Protein AF-A0A1C5A1G8-F1 (afdb_monomer)

Mean predicted aligned error: 15.58 Å

Sequence (198 aa):
MPVTDPLAAEARRLRVDEQLSVAEIRARLGISRDRVYALLRGIPPPEWTRRPRARDDARAEALRLRAVGRSVDEIAVRLGVAKSTAYRWVGHIPLDASSDAAAQRRRAAGARRALVWAGKRTLREAAECEARRRAADWVGALASRELLLVGAVLYMCEGTKSRPANPRYDLTFTNSGIRLVELFVRFVETRPGEAAMS

Foldseek 3Di:
DPPPPVLLVVLVCCCPVVLDDLVVSCVVVVDDSVVSCVSCVPPDHRPVPDDDDPCPVLLVVLVVCVVVQDDLVRSCVVSVHDSVVSCVSCVVPDGPCPDPVVVVVVVVVVVVVVVVVVVVVVVVVVVVVVVVVVVCVVCDDDWLVRLLVVLVVQCVVFWDDDDPVDNDPDTDGDDPDPVSVVSNVQNVPGDPPDGRDD

Radius of gyration: 42.31 Å; Cα contacts (8 Å, |Δi|>4): 135; chains: 1; bounding box: 95×41×108 Å

Nearest PDB structures (foldseek):
  4ld5-assembly1_B  TM=4.239E-01  e=1.085E+00  Staphylococcus aureus
  5lj3-assembly1_O  TM=2.143E-01  e=2.895E-01  Saccharomyces cerevisiae
  7b9v-assembly1_O  TM=2.054E-01  e=6.854E-01  Saccharomyces cerevisiae
  5lj5-assembly1_O  TM=2.143E-01  e=1.085E+00  Saccharomyces cerevisiae
  5y88-assembly1_J  TM=1.966E-01  e=1.447E+00  Saccharomyces cerevisiae S288C

Secondary structure (DSSP, 8-state):
-----HHHHHHHHHHHTS---HHHHHHHHT--HHHHHHHTTTPPPPGGGSPPPTTHHHHHHHHHHHHTT--HHHHHHHHT--HHHHHHHHTTS---TTSHHHHHHHHHHHHHHHHHHHHH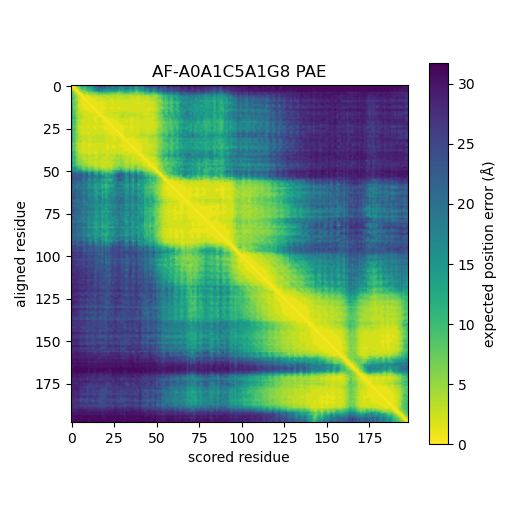HHHHHHHHHHHHHHHHHHH-SPPHHHHHHHHHHHHHHHBPPPBTTB------B--S-HHHHHHHHHHHHPPTTSPPP-

Structure (mmCIF, N/CA/C/O backbone):
data_AF-A0A1C5A1G8-F1
#
_entry.id   AF-A0A1C5A1G8-F1
#
loop_
_atom_site.group_PDB
_atom_site.id
_atom_site.type_symbol
_atom_site.label_atom_id
_atom_site.label_alt_id
_atom_site.label_comp_id
_atom_site.label_asym_id
_atom_site.label_entity_id
_atom_site.label_seq_id
_atom_site.pdbx_PDB_ins_code
_atom_site.Cartn_x
_atom_site.Cartn_y
_atom_site.Cartn_z
_atom_site.occupancy
_atom_site.B_iso_or_equiv
_atom_site.auth_seq_id
_atom_site.auth_comp_id
_atom_site.auth_asym_id
_atom_site.auth_atom_id
_atom_site.pdbx_PDB_model_num
ATOM 1 N N . MET A 1 1 ? 63.475 -10.547 -42.150 1.00 40.59 1 MET A N 1
ATOM 2 C CA . MET A 1 1 ? 62.395 -9.930 -42.950 1.00 40.59 1 MET A CA 1
ATOM 3 C C . MET A 1 1 ? 61.253 -10.933 -43.009 1.00 40.59 1 MET A C 1
ATOM 5 O O . MET A 1 1 ? 61.501 -12.018 -43.523 1.00 40.59 1 MET A O 1
ATOM 9 N N . PRO A 1 2 ? 60.079 -10.685 -42.403 1.00 47.94 2 PRO A N 1
ATOM 10 C CA . PRO A 1 2 ? 58.985 -11.646 -42.485 1.00 47.94 2 PRO A CA 1
ATOM 11 C C . PRO A 1 2 ? 58.538 -11.741 -43.946 1.00 47.94 2 PRO A C 1
ATOM 13 O O . PRO A 1 2 ? 58.221 -10.727 -44.562 1.00 47.94 2 PRO A O 1
ATOM 16 N N . VAL A 1 3 ? 58.568 -12.949 -44.507 1.00 48.19 3 VAL A N 1
ATOM 17 C CA . VAL A 1 3 ? 58.024 -13.235 -45.837 1.00 48.19 3 VAL A CA 1
ATOM 18 C C . VAL A 1 3 ? 56.516 -13.047 -45.733 1.00 48.19 3 VAL A C 1
ATOM 20 O O . VAL A 1 3 ? 55.811 -13.885 -45.173 1.00 48.19 3 VAL A O 1
ATOM 23 N N . THR A 1 4 ? 56.025 -11.895 -46.179 1.00 61.38 4 THR A N 1
ATOM 24 C CA . THR A 1 4 ? 54.593 -11.618 -46.241 1.00 61.38 4 THR A CA 1
ATOM 25 C C . THR A 1 4 ? 53.982 -12.602 -47.228 1.00 61.38 4 THR A C 1
ATOM 27 O O . THR A 1 4 ? 54.360 -12.608 -48.396 1.00 61.38 4 THR A O 1
ATOM 30 N N . ASP A 1 5 ? 53.067 -13.453 -46.762 1.00 78.00 5 ASP A N 1
ATOM 31 C CA . ASP A 1 5 ? 52.303 -14.346 -47.635 1.00 78.00 5 ASP A CA 1
ATOM 32 C C . ASP A 1 5 ? 51.592 -13.480 -48.699 1.00 78.00 5 ASP A C 1
ATOM 34 O O . ASP A 1 5 ? 50.738 -12.661 -48.332 1.00 78.00 5 ASP A O 1
ATOM 38 N N . PRO A 1 6 ? 51.936 -13.598 -49.996 1.00 79.88 6 PRO A N 1
ATOM 39 C CA . PRO A 1 6 ? 51.349 -12.764 -51.043 1.00 79.88 6 PRO A CA 1
ATOM 40 C C . PRO A 1 6 ? 49.829 -12.958 -51.138 1.00 79.88 6 PRO A C 1
ATOM 42 O O . PRO A 1 6 ? 49.107 -12.014 -51.458 1.00 79.88 6 PRO A O 1
ATOM 45 N N . LEU A 1 7 ? 49.314 -14.133 -50.751 1.00 84.00 7 LEU A N 1
ATOM 46 C CA . LEU A 1 7 ? 47.874 -14.387 -50.666 1.00 84.00 7 LEU A CA 1
ATOM 47 C C . LEU A 1 7 ? 47.228 -13.643 -49.495 1.00 84.00 7 LEU A C 1
ATOM 49 O O . LEU A 1 7 ? 46.060 -13.266 -49.580 1.00 84.00 7 LEU A O 1
ATOM 53 N N . ALA A 1 8 ? 47.967 -13.401 -48.407 1.00 84.62 8 ALA A N 1
ATOM 54 C CA . ALA A 1 8 ? 47.482 -12.579 -47.305 1.00 84.62 8 ALA A CA 1
ATOM 55 C C . ALA A 1 8 ? 47.331 -11.124 -47.744 1.00 84.62 8 ALA A C 1
ATOM 57 O O . ALA A 1 8 ? 46.289 -10.533 -47.488 1.00 84.62 8 ALA A O 1
ATOM 58 N N . ALA A 1 9 ? 48.330 -10.554 -48.422 1.00 87.75 9 ALA A N 1
ATOM 59 C CA . ALA A 1 9 ? 48.252 -9.180 -48.917 1.00 87.75 9 ALA A CA 1
ATOM 60 C C . ALA A 1 9 ? 47.077 -9.002 -49.895 1.00 87.75 9 ALA A C 1
ATOM 62 O O . ALA A 1 9 ? 46.266 -8.090 -49.727 1.00 87.75 9 ALA A O 1
ATOM 63 N N . GLU A 1 10 ? 46.920 -9.936 -50.836 1.00 89.81 10 GLU A N 1
ATOM 64 C CA . GLU A 1 10 ? 45.847 -9.892 -51.830 1.00 89.81 10 GLU A CA 1
ATOM 65 C C . GLU A 1 10 ? 44.457 -10.057 -51.199 1.00 89.81 10 GLU A C 1
ATOM 67 O O . GLU A 1 10 ? 43.556 -9.266 -51.470 1.00 89.81 10 GLU A O 1
ATOM 72 N N . ALA A 1 11 ? 44.272 -11.021 -50.287 1.00 90.00 11 ALA A N 1
ATOM 73 C CA . ALA A 1 11 ? 42.995 -11.200 -49.594 1.00 90.00 11 ALA A CA 1
ATOM 74 C C . ALA A 1 11 ? 42.585 -9.940 -48.815 1.00 90.00 11 ALA A C 1
ATOM 76 O O . ALA A 1 11 ? 41.405 -9.579 -48.791 1.00 90.00 11 ALA A O 1
ATOM 77 N N . ARG A 1 12 ? 43.553 -9.251 -48.196 1.00 90.38 12 ARG A N 1
ATOM 78 C CA . ARG A 1 12 ? 43.306 -7.997 -47.476 1.00 90.38 12 ARG A CA 1
ATOM 79 C C . ARG A 1 12 ? 42.926 -6.867 -48.430 1.00 90.38 12 ARG A C 1
ATOM 81 O O . ARG A 1 12 ? 41.953 -6.181 -48.135 1.00 90.38 12 ARG A O 1
ATOM 88 N N . ARG A 1 13 ? 43.601 -6.731 -49.578 1.00 93.00 13 ARG A N 1
ATOM 89 C CA . ARG A 1 13 ? 43.242 -5.761 -50.629 1.00 93.00 13 ARG A CA 1
ATOM 90 C C . ARG A 1 13 ? 41.811 -5.977 -51.124 1.00 93.00 13 ARG A C 1
ATOM 92 O O . ARG A 1 13 ? 41.002 -5.058 -51.090 1.00 93.00 13 ARG A O 1
ATOM 99 N N . LEU A 1 14 ? 41.458 -7.218 -51.474 1.00 91.69 14 LEU A N 1
ATOM 100 C CA . LEU A 1 14 ? 40.103 -7.578 -51.917 1.00 91.69 14 LEU A CA 1
ATOM 101 C C . LEU A 1 14 ? 39.030 -7.257 -50.860 1.00 91.69 14 LEU A C 1
ATOM 103 O O . LEU A 1 14 ? 37.894 -6.923 -51.195 1.00 91.69 14 LEU A O 1
ATOM 107 N N . ARG A 1 15 ? 39.371 -7.366 -49.571 1.00 91.38 15 ARG A N 1
ATOM 108 C CA . ARG A 1 15 ? 38.460 -7.040 -48.468 1.00 91.38 15 ARG A CA 1
ATOM 109 C C . ARG A 1 15 ? 38.339 -5.535 -48.220 1.00 91.38 15 ARG A C 1
ATOM 111 O O . ARG A 1 15 ? 37.235 -5.078 -47.941 1.00 91.38 15 ARG A O 1
ATOM 118 N N . VAL A 1 16 ? 39.442 -4.793 -48.243 1.00 89.50 16 VAL A N 1
ATOM 119 C CA . VAL A 1 16 ? 39.472 -3.369 -47.870 1.00 89.50 16 VAL A CA 1
ATOM 120 C C . VAL A 1 16 ? 39.077 -2.481 -49.046 1.00 89.50 16 VAL A C 1
ATOM 122 O O . VAL A 1 16 ? 38.210 -1.625 -48.884 1.00 89.50 16 VAL A O 1
ATOM 125 N N . ASP A 1 17 ? 39.633 -2.736 -50.225 1.00 90.06 17 ASP A N 1
ATOM 126 C CA . ASP A 1 17 ? 39.492 -1.847 -51.379 1.00 90.06 17 ASP A CA 1
ATOM 127 C C . ASP A 1 17 ? 38.275 -2.235 -52.223 1.00 90.06 17 ASP A C 1
ATOM 129 O O . ASP A 1 17 ? 37.463 -1.390 -52.586 1.00 90.06 17 A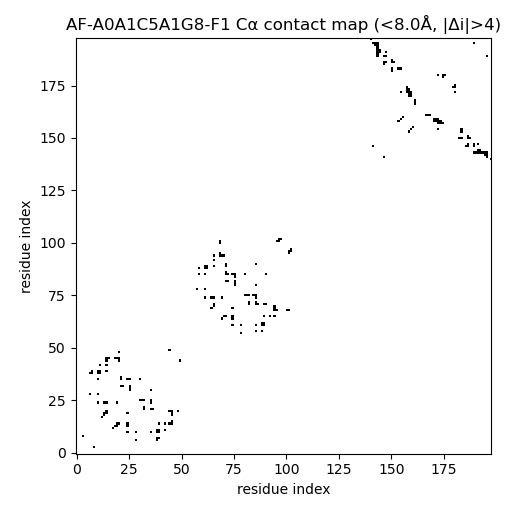SP A O 1
ATOM 133 N N . GLU A 1 18 ? 38.107 -3.535 -52.483 1.00 89.44 18 GLU A N 1
ATOM 134 C CA . GLU A 1 18 ? 37.014 -4.058 -53.319 1.00 89.44 18 GLU A CA 1
ATOM 135 C C . GLU A 1 18 ? 35.769 -4.454 -52.497 1.00 89.44 18 GLU A C 1
ATOM 137 O O . GLU A 1 18 ? 34.751 -4.844 -53.064 1.00 89.44 18 GLU A O 1
ATOM 142 N N . GLN A 1 19 ? 35.821 -4.351 -51.159 1.00 90.19 19 GLN A N 1
ATOM 143 C CA . GLN A 1 19 ? 34.704 -4.637 -50.240 1.00 90.19 19 GLN A CA 1
ATOM 144 C C . GLN A 1 19 ? 34.039 -6.014 -50.459 1.00 90.19 19 GLN A C 1
ATOM 146 O O . GLN A 1 19 ? 32.841 -6.185 -50.211 1.00 90.19 19 GLN A O 1
ATOM 151 N N . LEU A 1 20 ? 34.819 -7.016 -50.883 1.00 91.62 20 LEU A N 1
ATOM 152 C CA . LEU A 1 20 ? 34.311 -8.348 -51.208 1.00 91.62 20 LEU A CA 1
ATOM 153 C C . LEU A 1 20 ? 33.999 -9.193 -49.962 1.00 91.62 20 LEU A C 1
ATOM 155 O O . LEU A 1 20 ? 34.706 -9.191 -48.941 1.00 91.62 20 LEU A O 1
ATOM 159 N N . SER A 1 21 ? 32.944 -9.997 -50.071 1.00 89.88 21 SER A N 1
ATOM 160 C CA . SER A 1 21 ? 32.549 -10.989 -49.074 1.00 89.88 21 SER A CA 1
ATOM 161 C C . SER A 1 21 ? 33.530 -12.170 -49.013 1.00 89.88 21 SER A C 1
ATOM 163 O O . SER A 1 21 ? 34.349 -12.403 -49.899 1.00 89.88 21 SER A O 1
ATOM 165 N N . VAL A 1 22 ? 33.443 -12.981 -47.950 1.00 90.69 22 VAL A N 1
ATOM 166 C CA . VAL A 1 22 ? 34.252 -14.214 -47.824 1.00 90.69 22 VAL A CA 1
ATOM 167 C C . VAL A 1 22 ? 34.000 -15.174 -48.995 1.00 90.69 22 VAL A C 1
ATOM 169 O O . VAL A 1 22 ? 34.922 -15.863 -49.422 1.00 90.69 22 VAL A O 1
ATOM 172 N N . ALA A 1 23 ? 32.768 -15.226 -49.510 1.00 90.69 23 ALA A N 1
ATOM 173 C CA . ALA A 1 23 ? 32.404 -16.107 -50.616 1.00 90.69 23 ALA A CA 1
ATOM 174 C C . ALA A 1 23 ? 33.046 -15.661 -51.939 1.00 90.69 23 ALA A C 1
ATOM 176 O O . ALA A 1 23 ? 33.567 -16.499 -52.670 1.00 90.69 23 ALA A O 1
ATOM 177 N N . GLU A 1 24 ? 33.075 -14.355 -52.204 1.00 91.88 24 GLU A N 1
ATOM 178 C CA . GLU A 1 24 ? 33.696 -13.783 -53.405 1.00 91.88 24 GLU A CA 1
ATOM 179 C C . GLU A 1 24 ? 35.221 -13.886 -53.351 1.00 91.88 24 GLU A C 1
ATOM 181 O O . GLU A 1 24 ? 35.837 -14.319 -54.318 1.00 91.88 24 GLU A O 1
ATOM 186 N N . ILE A 1 25 ? 35.838 -13.599 -52.198 1.00 91.88 25 ILE A N 1
ATOM 187 C CA . ILE A 1 25 ? 37.292 -13.754 -52.007 1.00 91.88 25 ILE A CA 1
ATOM 188 C C . ILE A 1 25 ? 37.709 -15.220 -52.184 1.00 91.88 25 ILE A C 1
ATOM 190 O O . ILE A 1 25 ? 38.719 -15.509 -52.821 1.00 91.88 25 ILE A O 1
ATOM 194 N N . ARG A 1 26 ? 36.907 -16.160 -51.670 1.00 95.12 26 ARG A N 1
ATOM 195 C CA . ARG A 1 26 ? 37.103 -17.601 -51.882 1.00 95.12 26 ARG A CA 1
ATOM 196 C C . ARG A 1 26 ? 37.061 -17.958 -53.371 1.00 95.12 26 ARG A C 1
ATOM 198 O O . ARG A 1 26 ? 37.932 -18.686 -53.832 1.00 95.12 26 ARG A O 1
ATOM 205 N N . ALA A 1 27 ? 36.064 -17.462 -54.103 1.00 93.19 27 ALA A N 1
ATOM 206 C CA . ALA A 1 27 ? 35.918 -17.724 -55.534 1.00 93.19 27 ALA A CA 1
ATOM 207 C C . ALA A 1 27 ? 37.065 -17.109 -56.356 1.00 93.19 27 ALA A C 1
ATOM 209 O O . ALA A 1 27 ? 37.573 -17.752 -57.267 1.00 93.19 27 ALA A O 1
ATOM 210 N N . ARG A 1 28 ? 37.509 -15.899 -55.991 1.00 92.88 28 ARG A N 1
ATOM 211 C CA . ARG A 1 28 ? 38.585 -15.152 -56.661 1.00 92.88 28 ARG A CA 1
ATOM 212 C C . ARG A 1 28 ? 39.963 -15.784 -56.456 1.00 92.88 28 ARG A C 1
ATOM 214 O O . ARG A 1 28 ? 40.752 -15.833 -57.388 1.00 92.88 28 ARG A O 1
ATOM 221 N N . LEU A 1 29 ? 40.256 -16.235 -55.235 1.00 90.75 29 LEU A N 1
ATOM 222 C CA . LEU A 1 29 ? 41.576 -16.749 -54.852 1.00 90.75 29 LEU A CA 1
ATOM 223 C C . LEU A 1 29 ? 41.691 -18.278 -54.939 1.00 90.75 29 LEU A C 1
ATOM 225 O O . LEU A 1 29 ? 42.779 -18.810 -54.752 1.00 90.75 29 LEU A O 1
ATOM 229 N N . GLY A 1 30 ? 40.589 -18.998 -55.172 1.00 91.56 30 GLY A N 1
ATOM 230 C CA . GLY A 1 30 ? 40.594 -20.460 -55.310 1.00 91.56 30 GLY A CA 1
ATOM 231 C C . GLY A 1 30 ? 40.989 -21.227 -54.039 1.00 91.56 30 GLY A C 1
ATOM 232 O O . GLY A 1 30 ? 41.349 -22.398 -54.112 1.00 91.56 30 GLY A O 1
ATOM 233 N N . ILE A 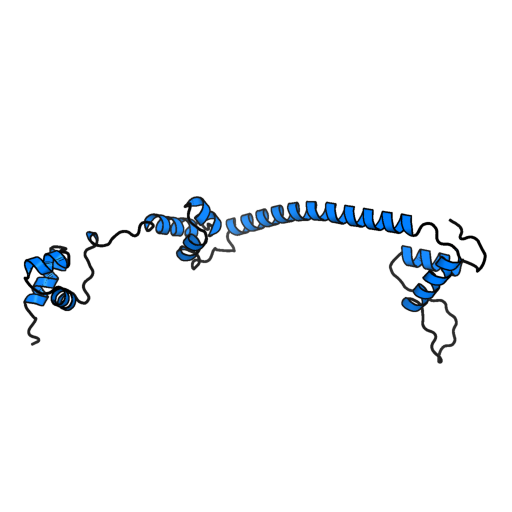1 31 ? 40.936 -20.589 -52.867 1.00 92.00 31 ILE A N 1
ATOM 234 C CA . ILE A 1 31 ? 41.360 -21.167 -51.580 1.00 92.00 31 ILE A CA 1
ATOM 235 C C . ILE A 1 31 ? 40.172 -21.627 -50.729 1.00 92.00 31 ILE A C 1
ATOM 237 O O . ILE A 1 31 ? 39.026 -21.241 -50.958 1.00 92.00 31 ILE A O 1
ATOM 241 N N . SER A 1 32 ? 40.430 -22.446 -49.706 1.00 92.56 32 SER A N 1
ATOM 242 C CA . SER A 1 32 ? 39.386 -22.889 -48.776 1.00 92.56 32 SER A CA 1
ATOM 243 C C . SER A 1 32 ? 38.829 -21.729 -47.941 1.00 92.56 32 SER A C 1
ATOM 245 O O . SER A 1 32 ? 39.511 -20.742 -47.655 1.00 92.56 32 SER A O 1
ATOM 247 N N . ARG A 1 33 ? 37.574 -21.863 -47.497 1.00 91.31 33 ARG A N 1
ATOM 248 C CA . ARG A 1 33 ? 36.908 -20.866 -46.645 1.00 91.31 33 ARG A CA 1
ATOM 249 C C . ARG A 1 33 ? 37.684 -20.602 -45.349 1.00 91.31 33 ARG A C 1
ATOM 251 O O . ARG A 1 33 ? 37.813 -19.450 -44.942 1.00 91.31 33 ARG A O 1
ATOM 258 N N . ASP A 1 34 ? 38.236 -21.648 -44.744 1.00 93.19 34 ASP A N 1
ATOM 259 C CA . ASP A 1 34 ? 39.019 -21.537 -43.511 1.00 93.19 34 ASP A CA 1
ATOM 260 C C . ASP A 1 34 ? 40.332 -20.790 -43.743 1.00 93.19 34 ASP A C 1
ATOM 262 O O . ASP A 1 34 ? 40.735 -19.971 -42.913 1.00 93.19 34 ASP A O 1
ATOM 266 N N . ARG A 1 35 ? 40.958 -20.982 -44.914 1.00 91.50 35 ARG A N 1
ATOM 267 C CA . ARG A 1 35 ? 42.136 -20.206 -45.303 1.00 91.50 35 ARG A CA 1
ATOM 268 C C . ARG A 1 35 ? 41.789 -18.728 -45.462 1.00 91.50 35 ARG A C 1
ATOM 270 O O . ARG A 1 35 ? 42.517 -17.897 -44.931 1.00 91.50 35 ARG A O 1
ATOM 277 N N . VAL A 1 36 ? 40.662 -18.386 -46.091 1.00 90.81 36 VAL A N 1
ATOM 278 C CA . VAL A 1 36 ? 40.201 -16.986 -46.189 1.00 90.81 36 VAL A CA 1
ATOM 279 C C . VAL A 1 36 ? 40.005 -16.369 -44.799 1.00 90.81 36 VAL A C 1
ATOM 281 O O . VAL A 1 36 ? 40.481 -15.263 -44.552 1.00 90.81 36 VAL A O 1
ATOM 284 N N . TYR A 1 37 ? 39.364 -17.076 -43.860 1.00 91.56 37 TYR A N 1
ATOM 285 C CA . TYR A 1 37 ? 39.207 -16.580 -42.485 1.00 91.56 37 TYR A CA 1
ATOM 286 C C . TYR A 1 37 ? 40.544 -16.399 -41.758 1.00 91.56 37 TYR A C 1
ATOM 288 O O . TYR A 1 37 ? 40.707 -15.427 -41.020 1.00 91.56 37 TYR A O 1
ATOM 296 N N . ALA A 1 38 ? 41.507 -17.299 -41.972 1.00 92.25 38 ALA A N 1
ATOM 297 C CA . ALA A 1 38 ? 42.844 -17.164 -41.405 1.00 92.25 38 ALA A CA 1
ATOM 298 C C . ALA A 1 38 ? 43.572 -15.922 -41.948 1.00 92.25 38 ALA A C 1
ATOM 300 O O . ALA A 1 38 ? 44.135 -15.158 -41.164 1.00 92.25 38 ALA A O 1
ATOM 301 N N . LEU A 1 39 ? 43.508 -15.683 -43.264 1.00 91.50 39 LEU A N 1
ATOM 302 C CA . LEU A 1 39 ? 44.151 -14.539 -43.925 1.00 91.50 39 LEU A CA 1
ATOM 303 C C . LEU A 1 39 ? 43.503 -13.197 -43.548 1.00 91.50 39 LEU A C 1
ATOM 305 O O . LEU A 1 39 ? 44.206 -12.197 -43.390 1.00 91.50 39 LEU A O 1
ATOM 309 N N . LEU A 1 40 ? 42.182 -13.186 -43.342 1.00 91.81 40 LEU A N 1
ATOM 310 C CA . LEU A 1 40 ? 41.395 -12.004 -42.970 1.00 91.81 40 LEU A CA 1
ATOM 311 C C . LEU A 1 40 ? 41.255 -11.797 -41.457 1.00 91.81 40 LEU A C 1
ATOM 313 O O . LEU A 1 40 ? 40.471 -10.951 -41.020 1.00 91.81 40 LEU A O 1
ATOM 317 N N . ARG A 1 41 ? 41.998 -12.543 -40.631 1.00 89.69 41 ARG A N 1
ATOM 318 C CA . ARG A 1 41 ? 41.954 -12.375 -39.176 1.00 89.69 41 ARG A CA 1
ATOM 319 C C . ARG A 1 41 ? 42.272 -10.919 -38.806 1.00 89.69 41 ARG A C 1
ATOM 321 O O . ARG A 1 41 ? 43.309 -10.380 -39.198 1.00 89.69 41 ARG A O 1
ATOM 328 N N . GLY A 1 42 ? 41.357 -10.304 -38.056 1.00 85.75 42 GLY A N 1
ATOM 329 C CA . GLY A 1 42 ? 41.444 -8.910 -37.614 1.00 85.75 42 GLY A CA 1
ATOM 330 C C . GLY A 1 42 ? 40.873 -7.874 -38.588 1.00 85.75 42 GLY A C 1
ATOM 331 O O . GLY A 1 42 ? 40.828 -6.705 -38.226 1.00 85.75 42 GLY A O 1
ATOM 332 N N . ILE A 1 43 ? 40.408 -8.265 -39.783 1.00 87.25 43 ILE A N 1
ATOM 333 C CA . ILE A 1 43 ? 39.769 -7.336 -40.728 1.00 87.25 43 ILE A CA 1
ATOM 334 C C . ILE A 1 43 ? 38.243 -7.457 -40.645 1.00 87.25 43 ILE A C 1
ATOM 336 O O . ILE A 1 43 ? 37.710 -8.564 -40.787 1.00 87.25 43 ILE A O 1
ATOM 340 N N . PRO A 1 44 ? 37.516 -6.346 -40.431 1.00 84.38 44 PRO A N 1
ATOM 341 C CA . PRO A 1 44 ? 36.064 -6.379 -40.329 1.00 84.38 44 PRO A CA 1
ATOM 342 C C . PRO A 1 44 ? 35.385 -6.797 -41.651 1.00 84.38 44 PRO A C 1
ATOM 344 O O . PRO A 1 44 ? 35.953 -6.659 -42.739 1.00 84.38 44 PRO A O 1
ATOM 347 N N . PRO A 1 45 ? 34.159 -7.347 -41.588 1.00 85.44 45 PRO A N 1
ATOM 348 C CA . PRO A 1 45 ? 33.331 -7.547 -42.771 1.00 85.44 45 PRO A CA 1
ATOM 349 C C . PRO A 1 45 ? 32.862 -6.212 -43.370 1.00 85.44 45 PRO A C 1
ATOM 351 O O . PRO A 1 45 ? 32.627 -5.277 -42.597 1.00 85.44 45 PRO A O 1
ATOM 354 N N . PRO A 1 46 ? 32.683 -6.139 -44.705 1.00 85.31 46 PRO A N 1
ATOM 355 C CA . PRO A 1 46 ? 32.096 -4.983 -45.379 1.00 85.31 46 PRO A CA 1
ATOM 356 C C . PRO A 1 46 ? 30.740 -4.612 -44.776 1.00 85.31 46 PRO A C 1
ATOM 358 O O . PRO A 1 46 ? 29.950 -5.504 -44.449 1.00 85.31 46 PRO A O 1
ATOM 361 N N . GLU A 1 47 ? 30.444 -3.316 -44.664 1.00 79.88 47 GLU A N 1
ATOM 362 C CA . GLU A 1 47 ? 29.211 -2.827 -44.024 1.00 79.88 47 GLU A CA 1
ATOM 363 C C . GLU A 1 47 ? 27.945 -3.387 -44.691 1.00 79.88 47 GLU A C 1
ATOM 365 O O . GLU A 1 47 ? 27.033 -3.824 -43.996 1.00 79.88 47 GLU A O 1
ATOM 370 N N . TRP A 1 48 ? 27.922 -3.509 -46.023 1.00 79.38 48 TRP A N 1
ATOM 371 C CA . TRP A 1 48 ? 26.777 -4.052 -46.768 1.00 79.38 48 TRP A CA 1
ATOM 372 C C . TRP A 1 48 ? 26.493 -5.539 -46.478 1.00 79.38 48 TRP A C 1
ATOM 374 O O . TRP A 1 48 ? 25.363 -5.999 -46.626 1.00 79.38 48 TRP A O 1
ATOM 384 N N . THR A 1 49 ? 27.503 -6.301 -46.032 1.00 78.94 49 THR A N 1
ATOM 385 C CA . THR A 1 49 ? 27.336 -7.716 -45.645 1.00 78.94 49 THR A CA 1
ATOM 386 C C . THR A 1 49 ? 26.803 -7.883 -44.225 1.00 78.94 49 THR A C 1
ATOM 388 O O . THR A 1 49 ? 26.411 -8.989 -43.832 1.00 78.94 49 THR A O 1
ATOM 391 N N . ARG A 1 50 ? 26.774 -6.807 -43.428 1.00 74.00 50 ARG A N 1
ATOM 392 C CA . ARG A 1 50 ? 26.148 -6.841 -42.110 1.00 74.00 50 ARG A CA 1
ATOM 393 C C . ARG A 1 50 ? 24.643 -6.886 -42.308 1.00 74.00 50 ARG A C 1
ATOM 395 O O . ARG A 1 50 ? 24.046 -5.965 -42.847 1.00 74.00 50 ARG A O 1
ATOM 402 N N . ARG A 1 51 ? 24.008 -7.962 -41.843 1.00 62.94 51 ARG A N 1
ATOM 403 C CA . ARG A 1 51 ? 22.546 -8.006 -41.767 1.00 62.94 51 ARG A CA 1
ATOM 404 C C . ARG A 1 51 ? 22.084 -6.984 -40.722 1.00 62.94 51 ARG A C 1
ATOM 406 O O . ARG A 1 51 ? 22.462 -7.159 -39.558 1.00 62.94 51 ARG A O 1
ATOM 413 N N . PRO A 1 52 ? 21.253 -5.988 -41.082 1.00 60.25 52 PRO A N 1
ATOM 414 C CA . PRO A 1 52 ? 20.562 -5.179 -40.089 1.00 60.25 52 PRO A CA 1
ATOM 415 C C . PRO A 1 52 ? 19.771 -6.127 -39.193 1.00 60.25 52 PRO A C 1
ATOM 417 O O . PRO A 1 52 ? 19.062 -7.013 -39.689 1.00 60.25 52 PRO A O 1
ATOM 420 N N . ARG A 1 53 ? 19.890 -6.006 -37.870 1.00 64.62 53 ARG A N 1
ATOM 421 C CA . ARG A 1 53 ? 18.929 -6.704 -37.016 1.00 64.62 53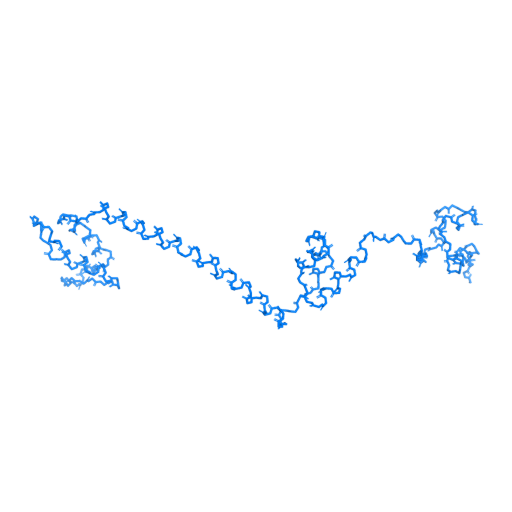 ARG A CA 1
ATOM 422 C C . ARG A 1 53 ? 17.610 -5.974 -37.215 1.00 64.62 53 ARG A C 1
ATOM 424 O O . ARG A 1 53 ? 17.577 -4.750 -37.189 1.00 64.62 53 ARG A O 1
ATOM 431 N N . ALA A 1 54 ? 16.513 -6.715 -37.350 1.00 64.56 54 ALA A N 1
ATOM 432 C CA . ALA A 1 54 ? 15.166 -6.192 -37.621 1.00 64.56 54 ALA A CA 1
ATOM 433 C C . ALA A 1 54 ? 14.629 -5.144 -36.609 1.00 64.56 54 ALA A C 1
ATOM 435 O O . ALA A 1 54 ? 13.462 -4.776 -36.666 1.00 64.56 54 ALA A O 1
ATOM 436 N N . ARG A 1 55 ? 15.432 -4.710 -35.627 1.00 73.25 55 ARG A N 1
ATOM 437 C CA . ARG A 1 55 ? 15.073 -3.762 -34.568 1.00 73.25 55 ARG A CA 1
ATOM 438 C C . ARG A 1 55 ? 16.166 -2.727 -34.268 1.00 73.25 55 ARG A C 1
ATOM 440 O O . ARG A 1 55 ? 16.112 -2.120 -33.201 1.00 73.25 55 ARG A O 1
ATOM 447 N N . ASP A 1 56 ? 17.159 -2.545 -35.138 1.00 79.88 56 ASP A N 1
ATOM 448 C CA . ASP A 1 56 ? 18.234 -1.574 -34.883 1.00 79.88 56 ASP A CA 1
ATOM 449 C C . ASP A 1 56 ? 17.696 -0.130 -34.852 1.00 79.88 56 ASP A C 1
ATOM 451 O O . ASP A 1 56 ? 18.002 0.608 -33.914 1.00 79.88 56 ASP A O 1
ATOM 455 N N . ASP A 1 57 ? 16.767 0.216 -35.746 1.00 84.62 57 ASP A N 1
ATOM 456 C CA . ASP A 1 57 ? 16.096 1.526 -35.750 1.00 84.62 57 ASP A CA 1
ATOM 457 C C . ASP A 1 57 ? 15.240 1.742 -34.493 1.00 84.62 57 ASP A C 1
ATOM 459 O O . ASP A 1 57 ? 15.310 2.782 -33.836 1.00 84.62 57 ASP A O 1
ATOM 463 N N . ALA A 1 58 ? 14.483 0.717 -34.086 1.00 89.38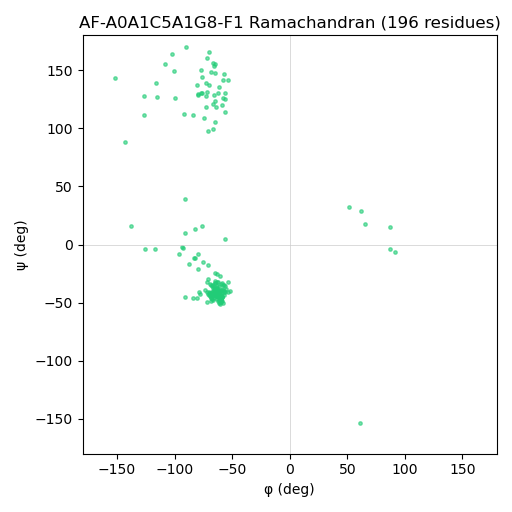 58 ALA A N 1
ATOM 464 C CA . ALA A 1 58 ? 13.680 0.759 -32.864 1.00 89.38 58 ALA A CA 1
ATOM 465 C C . ALA A 1 58 ? 14.555 0.916 -31.609 1.00 89.38 58 ALA A C 1
ATOM 467 O O . ALA A 1 58 ? 14.177 1.602 -30.658 1.00 89.38 58 ALA A O 1
ATOM 468 N N . ARG A 1 59 ? 15.748 0.309 -31.600 1.00 92.12 59 ARG A N 1
ATOM 469 C CA . ARG A 1 59 ? 16.717 0.477 -30.515 1.00 92.12 59 ARG A CA 1
ATOM 470 C C . ARG A 1 59 ? 17.295 1.891 -30.497 1.00 92.12 59 ARG A C 1
ATOM 472 O O . ARG A 1 59 ? 17.436 2.455 -29.412 1.00 92.12 59 ARG A O 1
ATOM 479 N N . ALA A 1 60 ? 17.620 2.460 -31.657 1.00 92.00 60 ALA A N 1
ATOM 480 C CA . ALA A 1 60 ? 18.112 3.831 -31.758 1.00 92.00 60 ALA A CA 1
ATOM 481 C C . ALA A 1 60 ? 17.070 4.841 -31.247 1.00 92.00 60 ALA A C 1
ATOM 483 O O . ALA A 1 60 ? 17.394 5.708 -30.431 1.00 92.00 60 ALA A O 1
ATOM 484 N N . GLU A 1 61 ? 15.802 4.672 -31.626 1.00 93.12 61 GLU A N 1
ATOM 485 C CA . GLU A 1 61 ? 14.721 5.528 -31.130 1.00 93.12 61 GLU A CA 1
ATOM 486 C C . GLU A 1 61 ? 14.471 5.334 -29.626 1.00 93.12 61 GLU A C 1
ATOM 488 O O . GLU A 1 61 ? 14.271 6.306 -28.896 1.00 93.12 61 GLU A O 1
ATOM 493 N N . ALA A 1 62 ? 14.570 4.103 -29.107 1.00 94.50 62 ALA A N 1
ATOM 494 C CA . ALA A 1 62 ? 14.479 3.854 -27.667 1.00 94.50 62 ALA A CA 1
ATOM 495 C C . ALA A 1 62 ? 15.533 4.648 -26.874 1.00 94.50 62 ALA A C 1
ATOM 497 O O . ALA A 1 62 ? 15.219 5.204 -25.818 1.00 94.50 62 ALA A O 1
ATOM 498 N N . LEU A 1 63 ? 16.765 4.734 -27.387 1.00 93.25 63 LEU A N 1
ATOM 499 C CA . LEU A 1 63 ? 17.843 5.515 -26.777 1.00 93.25 63 LEU A CA 1
ATOM 500 C C . LEU A 1 63 ? 17.541 7.020 -26.807 1.00 93.25 63 LEU A C 1
ATOM 502 O O . LEU A 1 63 ? 17.710 7.682 -25.781 1.00 93.25 63 LEU A O 1
ATOM 506 N N . ARG A 1 64 ? 17.023 7.554 -27.924 1.00 91.94 64 ARG A N 1
ATOM 507 C CA . ARG A 1 64 ? 16.587 8.962 -28.004 1.00 91.94 64 ARG A CA 1
ATOM 508 C C . ARG A 1 64 ? 15.484 9.274 -26.998 1.00 91.94 64 ARG A C 1
ATOM 510 O O . ARG A 1 64 ? 15.578 10.255 -26.263 1.00 91.94 64 ARG A O 1
ATOM 517 N N . LEU A 1 65 ? 14.464 8.419 -26.920 1.00 91.12 65 LEU A N 1
ATOM 518 C CA . LEU A 1 65 ? 13.365 8.570 -25.965 1.00 91.12 65 LEU A CA 1
ATOM 519 C C . LEU A 1 65 ? 13.865 8.520 -24.517 1.00 91.12 65 LEU A C 1
ATOM 521 O O . LEU A 1 65 ? 13.396 9.282 -23.668 1.00 91.12 65 LEU A O 1
ATOM 525 N N . ARG A 1 66 ? 14.838 7.651 -24.227 1.00 91.38 66 ARG A N 1
ATOM 526 C CA . ARG A 1 66 ? 15.451 7.575 -22.902 1.00 91.38 66 ARG A CA 1
ATOM 527 C C . ARG A 1 66 ? 16.229 8.840 -22.552 1.00 91.38 66 ARG A C 1
ATOM 529 O O . ARG A 1 66 ? 16.098 9.308 -21.425 1.00 91.38 66 ARG A O 1
ATOM 536 N N . ALA A 1 67 ? 16.978 9.397 -23.503 1.00 86.94 67 ALA A N 1
ATOM 537 C CA . ALA A 1 67 ? 17.752 10.623 -23.316 1.00 86.94 67 ALA A CA 1
ATOM 538 C C . ALA A 1 67 ? 16.864 11.830 -22.975 1.00 86.94 67 ALA A C 1
ATOM 540 O O . ALA A 1 67 ? 17.225 12.635 -22.125 1.00 86.94 67 ALA A O 1
ATOM 541 N N . VAL A 1 68 ? 15.655 11.909 -23.545 1.00 86.38 68 VAL A N 1
ATOM 542 C CA . VAL A 1 68 ? 14.651 12.932 -23.177 1.00 86.38 68 VAL A CA 1
ATOM 543 C C . VAL A 1 68 ? 13.839 12.568 -21.920 1.00 86.38 68 VAL A C 1
ATOM 545 O O . VAL A 1 68 ? 12.797 13.160 -21.642 1.00 86.38 68 VAL A O 1
ATOM 548 N N . GLY A 1 69 ? 14.282 11.567 -21.155 1.00 85.94 69 GLY A N 1
ATOM 549 C CA . GLY A 1 69 ? 13.740 11.230 -19.841 1.00 85.94 69 GLY A CA 1
ATOM 550 C C . GLY A 1 69 ? 12.538 10.280 -19.833 1.00 85.94 69 GLY A C 1
ATOM 551 O O . GLY A 1 69 ? 11.876 10.159 -18.793 1.00 85.94 69 GLY A O 1
ATOM 552 N N . ARG A 1 70 ? 12.224 9.578 -20.933 1.00 88.00 70 ARG A N 1
ATOM 553 C CA . ARG A 1 70 ? 11.114 8.602 -20.964 1.00 88.00 70 ARG A CA 1
ATOM 554 C C . ARG A 1 70 ? 11.443 7.321 -20.195 1.00 88.00 70 ARG A C 1
ATOM 556 O O . ARG A 1 70 ? 12.553 6.782 -20.234 1.00 88.00 70 ARG A O 1
ATOM 563 N N . SER A 1 71 ? 10.455 6.825 -19.457 1.00 89.25 71 SER A N 1
ATOM 564 C CA . SER A 1 71 ? 10.542 5.555 -18.737 1.00 89.25 71 SER A CA 1
ATOM 565 C C . SER A 1 71 ? 10.513 4.359 -19.686 1.00 89.25 71 SER A C 1
ATOM 567 O O . SER A 1 71 ? 10.066 4.459 -20.825 1.00 89.25 71 SER A O 1
ATOM 569 N N . VAL A 1 72 ? 10.978 3.206 -19.199 1.00 92.12 72 VAL A N 1
ATOM 570 C CA . VAL A 1 72 ? 10.945 1.943 -19.953 1.00 92.12 72 VAL A CA 1
ATOM 571 C C . VAL A 1 72 ? 9.522 1.612 -20.408 1.00 92.12 72 VAL A C 1
ATOM 573 O O . VAL A 1 72 ? 9.340 1.152 -21.530 1.00 92.12 72 VAL A O 1
ATOM 576 N N . ASP A 1 73 ? 8.526 1.893 -19.567 1.00 91.12 73 ASP A N 1
ATOM 577 C CA . ASP A 1 73 ? 7.119 1.628 -19.872 1.00 91.12 73 ASP A CA 1
ATOM 578 C C . ASP A 1 73 ? 6.594 2.551 -20.979 1.00 91.12 73 ASP A C 1
ATOM 580 O O . ASP A 1 73 ? 5.984 2.074 -21.932 1.00 91.12 73 ASP A O 1
ATOM 584 N N . GLU A 1 74 ? 6.901 3.852 -20.919 1.00 90.31 74 GLU A N 1
ATOM 585 C CA . GLU A 1 74 ? 6.559 4.799 -21.993 1.00 90.31 74 GLU A CA 1
ATOM 586 C C . GLU A 1 74 ? 7.221 4.416 -23.325 1.00 90.31 74 GLU A C 1
ATOM 588 O O . GLU A 1 74 ? 6.589 4.504 -24.375 1.00 90.31 74 GLU A O 1
ATOM 593 N N . ILE A 1 75 ? 8.481 3.971 -23.286 1.00 93.31 75 ILE A N 1
ATOM 594 C CA . ILE A 1 75 ? 9.229 3.537 -24.473 1.00 93.31 75 ILE A CA 1
ATOM 595 C C . ILE A 1 75 ? 8.618 2.261 -25.062 1.00 93.31 75 ILE A C 1
ATOM 597 O O . ILE A 1 75 ? 8.427 2.181 -26.272 1.00 93.31 75 ILE A O 1
ATOM 601 N N . ALA A 1 76 ? 8.282 1.282 -24.219 1.00 95.19 76 ALA A N 1
ATOM 602 C CA . ALA A 1 76 ? 7.659 0.032 -24.645 1.00 95.19 76 ALA A CA 1
ATOM 603 C C . ALA A 1 76 ? 6.319 0.279 -25.353 1.00 95.19 76 ALA A C 1
ATOM 605 O O . ALA A 1 76 ? 6.109 -0.228 -26.453 1.00 95.19 76 ALA A O 1
ATOM 606 N N . VAL A 1 77 ? 5.459 1.116 -24.760 1.00 95.44 77 VAL A N 1
ATOM 607 C CA . VAL A 1 77 ? 4.169 1.507 -25.349 1.00 95.44 77 VAL A CA 1
ATOM 608 C C . VAL A 1 77 ? 4.374 2.253 -26.665 1.00 95.44 77 VAL A C 1
ATOM 610 O O . VAL A 1 77 ? 3.752 1.908 -27.664 1.00 95.44 77 VAL A O 1
ATOM 613 N N . ARG A 1 78 ? 5.269 3.248 -26.693 1.00 94.00 78 ARG A N 1
ATOM 614 C CA . ARG A 1 78 ? 5.479 4.096 -27.874 1.00 94.00 78 ARG A CA 1
ATOM 615 C C . ARG A 1 78 ? 6.066 3.340 -29.066 1.00 94.00 78 ARG A C 1
ATOM 617 O O . ARG A 1 78 ? 5.726 3.660 -30.197 1.00 94.00 78 ARG A O 1
ATOM 624 N N . LEU A 1 79 ? 6.939 2.366 -28.819 1.00 94.00 79 LEU A N 1
ATOM 625 C CA . LEU A 1 79 ? 7.578 1.565 -29.868 1.00 94.00 79 LEU A CA 1
ATOM 626 C C . LEU A 1 79 ? 6.834 0.260 -30.178 1.00 94.00 79 LEU A C 1
ATOM 628 O O . LEU A 1 79 ? 7.281 -0.494 -31.038 1.00 94.00 79 LEU A O 1
ATOM 632 N N . GLY A 1 80 ? 5.745 -0.047 -29.465 1.00 93.69 80 GLY A N 1
ATOM 633 C CA . GLY A 1 80 ? 5.005 -1.299 -29.636 1.00 93.69 80 GLY A CA 1
ATOM 634 C C . GLY A 1 80 ? 5.833 -2.551 -29.315 1.00 93.69 80 GLY A C 1
ATOM 635 O O . GLY A 1 80 ? 5.603 -3.613 -29.890 1.00 93.69 80 GLY A O 1
ATOM 636 N N . VAL A 1 81 ? 6.823 -2.444 -28.421 1.00 94.25 81 VAL A N 1
ATOM 637 C CA . VAL A 1 81 ? 7.701 -3.562 -28.038 1.00 94.25 81 VAL A CA 1
ATOM 638 C C . VAL A 1 81 ? 7.392 -4.055 -26.631 1.00 94.25 81 VAL A C 1
ATOM 640 O O . VAL A 1 81 ? 6.933 -3.311 -25.768 1.00 94.25 81 VAL A O 1
ATOM 643 N N . ALA A 1 82 ? 7.720 -5.318 -26.352 1.00 95.44 82 ALA A N 1
ATOM 644 C CA . ALA A 1 82 ? 7.627 -5.848 -24.997 1.00 95.44 82 ALA A CA 1
ATOM 645 C C . ALA A 1 82 ? 8.497 -5.036 -24.018 1.00 95.44 82 ALA A C 1
ATOM 647 O O . ALA A 1 82 ? 9.641 -4.687 -24.328 1.00 95.44 82 ALA A O 1
ATOM 648 N N . LYS A 1 83 ? 8.002 -4.823 -22.791 1.00 95.00 83 LYS A N 1
ATOM 649 C CA . LYS A 1 83 ? 8.725 -4.120 -21.712 1.00 95.00 83 LYS A CA 1
ATOM 650 C C . LYS A 1 83 ? 10.128 -4.681 -21.474 1.00 95.00 83 LYS A C 1
ATOM 652 O O . LYS A 1 83 ? 11.076 -3.921 -21.308 1.00 95.00 83 LYS A O 1
ATOM 657 N N . SER A 1 84 ? 10.282 -6.004 -21.520 1.00 95.31 84 SER A N 1
ATOM 658 C CA . SER A 1 84 ? 11.578 -6.683 -21.384 1.00 95.31 84 SER A CA 1
ATOM 659 C C . SER A 1 84 ? 12.561 -6.336 -22.510 1.00 95.31 84 SER A C 1
ATOM 661 O O . SER A 1 84 ? 13.765 -6.260 -22.275 1.00 95.31 84 SER A O 1
ATOM 663 N N . THR A 1 85 ? 12.060 -6.078 -23.722 1.00 94.00 85 THR A N 1
ATOM 664 C CA . THR A 1 85 ? 12.872 -5.646 -24.869 1.00 94.00 85 THR A CA 1
ATOM 665 C C . THR A 1 85 ? 13.348 -4.209 -24.674 1.00 94.00 85 THR A C 1
ATOM 667 O O . THR A 1 85 ? 14.547 -3.957 -24.761 1.00 94.00 85 THR A O 1
ATOM 670 N N . ALA A 1 86 ? 12.441 -3.290 -24.323 1.00 94.88 86 ALA A N 1
ATOM 671 C CA . ALA A 1 86 ? 12.804 -1.908 -24.010 1.00 94.88 86 ALA A CA 1
ATOM 672 C C . ALA A 1 86 ? 13.790 -1.838 -22.829 1.00 94.88 86 ALA A C 1
ATOM 674 O O . ALA A 1 86 ? 14.809 -1.157 -22.912 1.00 94.88 86 ALA A O 1
ATOM 675 N N . TYR A 1 87 ? 13.551 -2.607 -21.760 1.00 94.69 87 TYR A N 1
ATOM 676 C CA . TYR A 1 87 ? 14.446 -2.677 -20.602 1.00 94.69 87 TYR A CA 1
ATOM 677 C C . TYR A 1 87 ? 15.851 -3.144 -20.990 1.00 94.69 87 TYR A C 1
ATOM 679 O O . TYR A 1 87 ? 16.834 -2.534 -20.584 1.00 94.69 87 TYR A O 1
ATOM 687 N N . ARG A 1 88 ? 15.968 -4.180 -21.828 1.00 95.56 88 ARG A N 1
ATOM 688 C CA . ARG A 1 88 ? 17.273 -4.650 -22.313 1.00 95.56 88 ARG A CA 1
ATOM 689 C C . ARG A 1 88 ? 18.033 -3.563 -23.078 1.00 95.56 88 ARG A C 1
ATOM 691 O O . ARG A 1 88 ? 19.257 -3.519 -23.012 1.00 95.56 88 ARG A O 1
ATOM 698 N N . TRP A 1 89 ? 17.329 -2.696 -23.803 1.00 94.25 89 TRP A N 1
ATOM 699 C CA . TRP A 1 89 ? 17.953 -1.625 -24.578 1.00 94.25 89 TRP A CA 1
ATOM 700 C C . TRP A 1 89 ? 18.380 -0.427 -23.741 1.00 94.25 89 TRP A C 1
ATOM 702 O O . TRP A 1 89 ? 19.457 0.098 -23.995 1.00 94.25 89 TRP A O 1
ATOM 712 N N . VAL A 1 90 ? 17.567 0.005 -22.773 1.00 95.06 90 VAL A N 1
ATOM 713 C CA . VAL A 1 90 ? 17.769 1.298 -22.089 1.00 95.06 90 VAL A CA 1
ATOM 714 C C . VAL A 1 90 ? 17.842 1.211 -20.566 1.00 95.06 90 VAL A C 1
ATOM 716 O O . VAL A 1 90 ? 18.056 2.222 -19.905 1.00 95.06 90 VAL A O 1
ATOM 719 N N . GLY A 1 91 ? 17.650 0.027 -19.983 1.00 91.44 91 GLY A N 1
ATOM 720 C CA . GLY A 1 91 ? 17.563 -0.170 -18.533 1.00 91.44 91 GLY A CA 1
ATOM 721 C C . GLY A 1 91 ? 18.842 0.199 -17.781 1.00 91.44 91 GLY A C 1
ATOM 722 O O . GLY A 1 91 ? 18.764 0.594 -16.624 1.00 91.44 91 GLY A O 1
ATOM 723 N N . HIS A 1 92 ? 19.993 0.139 -18.455 1.00 91.56 92 HIS A N 1
ATOM 724 C CA . HIS A 1 92 ? 21.289 0.563 -17.921 1.00 91.56 92 HIS A CA 1
ATOM 725 C C . HIS A 1 92 ? 21.463 2.091 -17.872 1.00 91.56 92 HIS A C 1
ATOM 727 O O . HIS A 1 92 ? 22.366 2.576 -17.200 1.00 91.56 92 HIS A O 1
ATOM 733 N N . ILE A 1 93 ? 20.618 2.855 -18.572 1.00 89.69 93 ILE A N 1
ATOM 734 C CA . ILE A 1 93 ? 20.667 4.319 -18.587 1.00 89.69 93 ILE A CA 1
ATOM 735 C C . ILE A 1 93 ? 19.737 4.819 -17.478 1.00 89.69 93 ILE A C 1
ATOM 737 O O . ILE A 1 93 ? 18.516 4.634 -17.596 1.00 89.69 93 ILE A O 1
ATOM 741 N N . PRO A 1 94 ? 20.249 5.431 -16.399 1.00 82.25 94 PRO A N 1
ATOM 742 C CA . PRO A 1 94 ? 19.404 5.930 -15.323 1.00 82.25 94 PRO A CA 1
ATOM 743 C C . PRO A 1 94 ? 18.497 7.059 -15.825 1.00 82.25 94 PRO A C 1
ATOM 745 O O . PRO A 1 94 ? 18.860 7.823 -16.717 1.00 82.25 94 PRO A O 1
ATOM 748 N N . LEU A 1 95 ? 17.294 7.160 -15.255 1.00 81.50 95 LEU A N 1
ATOM 749 C CA . LEU A 1 95 ? 16.521 8.394 -15.379 1.00 81.50 95 LEU A CA 1
ATOM 750 C C . LEU A 1 95 ? 17.053 9.388 -14.368 1.00 81.50 95 LEU A C 1
ATOM 752 O O . LEU A 1 95 ? 17.225 9.033 -13.202 1.00 81.50 95 LEU A O 1
ATOM 756 N N . ASP A 1 96 ? 17.198 10.635 -14.793 1.00 75.81 96 ASP A N 1
ATOM 757 C CA . ASP A 1 96 ? 17.383 11.723 -13.854 1.00 75.81 96 ASP A CA 1
ATOM 758 C C . ASP A 1 96 ? 16.123 11.882 -12.987 1.00 75.81 96 ASP A C 1
ATOM 760 O O . ASP A 1 96 ? 15.066 12.359 -13.421 1.00 75.81 96 ASP A O 1
ATOM 764 N N . ALA A 1 97 ? 16.246 11.430 -11.742 1.00 68.38 97 ALA A N 1
ATOM 765 C CA . ALA A 1 97 ? 15.205 11.507 -10.732 1.00 68.38 97 ALA A CA 1
ATOM 766 C C . ALA A 1 97 ? 14.959 12.942 -10.241 1.00 68.38 97 ALA A C 1
ATOM 768 O O . ALA A 1 97 ? 13.897 13.188 -9.650 1.00 68.38 97 ALA A O 1
ATOM 769 N N . SER A 1 98 ? 15.901 13.859 -10.484 1.00 69.12 98 SER A N 1
ATOM 770 C CA . SER A 1 98 ? 15.813 15.262 -10.077 1.00 69.12 98 SER A CA 1
ATOM 771 C C . SER A 1 98 ? 15.094 16.147 -11.099 1.00 69.12 98 SER A C 1
ATOM 773 O O . SER A 1 98 ? 14.586 17.198 -10.722 1.00 69.12 98 SER A O 1
ATOM 775 N N . SER A 1 99 ? 14.930 15.680 -12.342 1.00 74.94 99 SER A N 1
ATOM 776 C CA . SER A 1 99 ? 14.205 16.414 -13.383 1.00 74.94 99 SER A CA 1
ATOM 777 C C . SER A 1 99 ? 12.757 16.760 -13.002 1.00 74.94 99 SER A C 1
ATOM 779 O O . SER A 1 99 ? 12.031 15.963 -12.389 1.00 74.94 99 SER A O 1
ATOM 781 N N . ASP A 1 100 ? 12.278 17.913 -13.477 1.00 75.62 100 ASP A N 1
ATOM 782 C CA . ASP A 1 100 ? 10.881 18.345 -13.322 1.00 75.62 100 ASP A CA 1
ATOM 783 C C . ASP A 1 100 ? 9.887 17.319 -13.877 1.00 75.62 100 ASP A C 1
ATOM 785 O O . ASP A 1 100 ? 8.834 17.059 -13.285 1.00 75.62 100 ASP A O 1
ATOM 789 N N . ALA A 1 101 ? 10.252 16.649 -14.973 1.00 74.31 101 ALA A N 1
ATOM 790 C CA . ALA A 1 101 ? 9.470 15.565 -15.554 1.00 74.31 101 ALA A CA 1
ATOM 791 C C . ALA A 1 101 ? 9.355 14.355 -14.604 1.00 74.31 101 ALA A C 1
ATOM 793 O O . ALA A 1 101 ? 8.301 13.715 -14.513 1.00 74.31 101 ALA A O 1
ATOM 794 N N . ALA A 1 102 ? 10.413 14.019 -13.858 1.00 75.06 102 ALA A N 1
ATOM 795 C CA . ALA A 1 102 ? 10.349 12.994 -12.819 1.00 75.06 102 ALA A CA 1
ATOM 796 C C . ALA A 1 102 ? 9.471 13.438 -11.637 1.00 75.06 102 ALA A C 1
ATOM 798 O O . ALA A 1 102 ? 8.653 12.647 -11.157 1.00 75.06 102 ALA A O 1
ATOM 799 N N . ALA A 1 103 ? 9.563 14.702 -11.216 1.00 79.12 103 ALA A N 1
ATOM 800 C CA . ALA A 1 103 ? 8.707 15.260 -10.169 1.00 79.12 103 ALA A CA 1
ATOM 801 C C . ALA A 1 103 ? 7.219 15.244 -10.563 1.00 79.12 103 ALA A C 1
ATOM 803 O O . ALA A 1 103 ? 6.373 14.802 -9.782 1.00 79.12 103 ALA A O 1
ATOM 804 N N . GLN A 1 104 ? 6.888 15.641 -11.794 1.00 81.94 104 GLN A N 1
ATOM 805 C CA . GLN A 1 104 ? 5.518 15.627 -12.306 1.00 81.94 104 GLN A CA 1
ATOM 806 C C . GLN A 1 104 ? 4.942 14.206 -12.365 1.00 81.94 104 GLN A C 1
ATOM 808 O O . GLN A 1 104 ? 3.816 13.983 -11.916 1.00 81.94 104 GLN A O 1
ATOM 813 N N . ARG A 1 105 ? 5.728 13.219 -12.823 1.00 80.31 105 ARG A N 1
ATOM 814 C CA . ARG A 1 105 ? 5.325 11.802 -12.802 1.00 80.31 105 ARG A CA 1
ATOM 815 C C . ARG A 1 105 ? 5.058 11.299 -11.384 1.00 80.31 105 ARG A C 1
ATOM 817 O O . ARG A 1 105 ? 4.048 10.632 -11.160 1.00 80.31 105 ARG A O 1
ATOM 824 N N . ARG A 1 106 ? 5.910 11.650 -10.411 1.00 81.94 106 ARG A N 1
ATOM 825 C CA . ARG A 1 106 ? 5.693 11.299 -8.995 1.00 81.94 106 ARG A CA 1
ATOM 826 C C . ARG A 1 106 ? 4.405 11.907 -8.449 1.00 81.94 106 ARG A C 1
ATOM 828 O O . ARG A 1 106 ? 3.639 11.187 -7.810 1.00 81.94 106 ARG A O 1
ATOM 835 N N . ARG A 1 107 ? 4.142 13.188 -8.734 1.00 85.88 107 ARG A N 1
ATOM 836 C CA . ARG A 1 107 ? 2.901 13.874 -8.335 1.00 85.88 107 ARG A CA 1
ATOM 837 C C . ARG A 1 107 ? 1.669 13.190 -8.925 1.00 85.88 107 ARG A C 1
ATOM 839 O O . ARG A 1 107 ? 0.763 12.834 -8.178 1.00 85.88 107 ARG A O 1
ATOM 846 N N . ALA A 1 108 ? 1.668 12.907 -10.229 1.00 85.75 108 ALA A N 1
ATOM 847 C CA . ALA A 1 108 ? 0.562 12.217 -10.894 1.00 85.75 108 ALA A CA 1
ATOM 848 C C . ALA A 1 108 ? 0.326 10.802 -10.330 1.00 85.75 108 ALA A C 1
ATOM 850 O O . ALA A 1 108 ? -0.813 10.415 -10.065 1.00 85.75 108 ALA A O 1
ATOM 851 N N . ALA A 1 109 ? 1.393 10.035 -10.083 1.00 84.62 109 ALA A N 1
ATOM 852 C CA . ALA A 1 109 ? 1.297 8.723 -9.444 1.00 84.62 109 ALA A CA 1
ATOM 853 C C . ALA A 1 109 ? 0.810 8.816 -7.986 1.00 84.62 109 ALA A C 1
ATOM 855 O O . ALA A 1 109 ? 0.070 7.951 -7.519 1.00 84.62 109 ALA A O 1
ATOM 856 N N . GLY A 1 110 ? 1.214 9.856 -7.251 1.00 87.56 110 GLY A N 1
ATOM 857 C CA . GLY A 1 110 ? 0.701 10.179 -5.918 1.00 87.56 110 GLY A CA 1
ATOM 858 C C . GLY A 1 110 ? -0.803 10.448 -5.932 1.00 87.56 110 GLY A C 1
ATOM 859 O O . GLY A 1 110 ? -1.535 9.788 -5.203 1.00 87.56 110 GLY A O 1
ATOM 860 N N . ALA A 1 111 ? -1.268 11.322 -6.826 1.00 87.75 111 ALA A N 1
ATOM 861 C CA . ALA A 1 111 ? -2.684 11.655 -6.980 1.00 87.75 111 ALA A CA 1
ATOM 862 C C . ALA A 1 111 ? -3.534 10.427 -7.348 1.00 87.75 111 ALA A C 1
ATOM 864 O O . ALA A 1 111 ? -4.550 10.162 -6.711 1.00 87.75 111 ALA A O 1
ATOM 865 N N . ARG A 1 112 ? -3.081 9.608 -8.309 1.00 85.69 112 ARG A N 1
ATOM 866 C CA . ARG A 1 112 ? -3.762 8.350 -8.668 1.00 85.69 112 ARG A CA 1
ATOM 867 C C . ARG A 1 112 ? -3.869 7.396 -7.482 1.00 85.69 112 ARG A C 1
ATOM 869 O O . ARG A 1 112 ? -4.932 6.833 -7.244 1.00 85.69 112 ARG A O 1
ATOM 876 N N . ARG A 1 113 ? -2.782 7.226 -6.719 1.00 86.50 113 ARG A N 1
ATOM 877 C CA . ARG A 1 113 ? -2.801 6.407 -5.500 1.00 86.50 113 ARG A CA 1
ATOM 878 C C . ARG A 1 113 ? -3.789 6.968 -4.487 1.00 86.50 113 ARG A C 1
ATOM 880 O O . ARG A 1 113 ? -4.585 6.198 -3.968 1.00 86.50 113 ARG A O 1
ATOM 887 N N . ALA A 1 114 ? -3.773 8.275 -4.238 1.00 86.25 114 ALA A N 1
ATOM 888 C CA . ALA A 1 114 ? -4.690 8.917 -3.301 1.00 86.25 114 ALA A CA 1
ATOM 889 C C . ALA A 1 114 ? -6.161 8.658 -3.665 1.00 86.25 114 ALA A C 1
ATOM 891 O O . ALA A 1 114 ? -6.928 8.280 -2.788 1.00 86.25 114 ALA A O 1
ATOM 892 N N . LEU A 1 115 ? -6.531 8.750 -4.947 1.00 85.69 115 LEU A N 1
ATOM 893 C CA . LEU A 1 115 ? -7.885 8.430 -5.421 1.00 85.69 115 LEU A CA 1
ATOM 894 C C . LEU A 1 115 ? -8.266 6.965 -5.165 1.00 85.69 115 LEU A C 1
ATOM 896 O O . LEU A 1 115 ? -9.344 6.682 -4.646 1.00 85.69 115 LEU A O 1
ATOM 900 N N . VAL A 1 116 ? -7.364 6.026 -5.464 1.00 85.25 116 VAL A N 1
ATOM 901 C CA . VAL A 1 116 ? -7.590 4.595 -5.193 1.00 85.25 116 VAL A CA 1
ATOM 902 C C . VAL A 1 116 ? -7.747 4.336 -3.692 1.00 85.25 116 VAL A C 1
ATOM 904 O O . VAL A 1 116 ? -8.618 3.573 -3.276 1.00 85.25 116 VAL A O 1
ATOM 907 N N . TRP A 1 117 ? -6.915 4.965 -2.863 1.00 83.44 117 TRP A N 1
ATOM 908 C CA . TRP A 1 117 ? -6.989 4.830 -1.410 1.00 83.44 117 TRP A CA 1
ATOM 909 C C . TRP A 1 117 ? -8.232 5.489 -0.820 1.00 83.44 117 TRP A C 1
ATOM 911 O O . TRP A 1 117 ? -8.781 4.942 0.130 1.00 83.44 117 TRP A O 1
ATOM 921 N N . ALA A 1 118 ? -8.704 6.599 -1.389 1.00 84.31 118 ALA A N 1
ATOM 922 C CA . ALA A 1 118 ? -9.945 7.244 -0.976 1.00 84.31 118 ALA A CA 1
ATOM 923 C C . ALA A 1 118 ? -11.143 6.302 -1.168 1.00 84.31 118 ALA A C 1
ATOM 925 O O . ALA A 1 118 ? -11.884 6.072 -0.218 1.00 84.31 118 ALA A O 1
ATOM 926 N N . GLY A 1 119 ? -11.263 5.657 -2.336 1.00 80.06 119 GLY A N 1
ATOM 927 C CA . GLY A 1 119 ? -12.320 4.665 -2.577 1.00 80.06 119 GLY A CA 1
ATOM 928 C C . GLY A 1 119 ? -12.207 3.417 -1.691 1.00 80.06 119 GLY A C 1
ATOM 929 O O . GLY A 1 119 ? -13.208 2.850 -1.267 1.00 80.06 119 GLY A O 1
ATOM 930 N N . LYS A 1 120 ? -10.987 2.986 -1.345 1.00 83.81 120 LYS A N 1
ATOM 931 C CA . LYS A 1 120 ? -10.794 1.888 -0.380 1.00 83.81 120 LYS A CA 1
ATOM 932 C C . LYS A 1 120 ? -11.128 2.298 1.053 1.00 83.81 120 LYS A C 1
ATOM 934 O O . LYS A 1 120 ? -11.548 1.447 1.831 1.00 83.81 120 LYS A O 1
ATOM 939 N N . ARG A 1 121 ? -10.904 3.562 1.416 1.00 85.31 121 ARG A N 1
ATOM 940 C CA . ARG A 1 121 ? -11.200 4.084 2.752 1.00 85.31 121 ARG A CA 1
ATOM 941 C C . ARG A 1 121 ? -12.702 4.097 2.995 1.00 85.31 121 ARG A C 1
ATOM 943 O O . ARG A 1 121 ? -13.123 3.534 3.993 1.00 85.31 121 ARG A O 1
ATOM 950 N N . THR A 1 122 ? -13.485 4.611 2.050 1.00 84.94 122 THR A N 1
ATOM 951 C CA . THR A 1 122 ? -14.949 4.655 2.180 1.00 84.94 122 THR A CA 1
ATOM 952 C C . THR A 1 122 ? -15.553 3.260 2.331 1.00 84.94 122 THR A C 1
ATOM 954 O O . THR A 1 122 ? -16.399 3.048 3.192 1.00 84.94 122 THR A O 1
ATOM 957 N N . LEU A 1 123 ? -15.071 2.276 1.563 1.00 86.69 123 LEU A N 1
ATOM 958 C CA . LEU A 1 123 ? -15.516 0.884 1.700 1.00 86.69 123 LEU A CA 1
ATOM 959 C C . LEU A 1 123 ? -15.147 0.274 3.060 1.00 86.69 123 LEU A C 1
ATOM 961 O O . LEU A 1 123 ? -15.943 -0.465 3.634 1.00 86.69 123 LEU A O 1
ATOM 965 N N . ARG A 1 124 ? -13.954 0.576 3.587 1.00 88.75 124 ARG A N 1
ATOM 966 C CA . ARG A 1 124 ? -13.533 0.109 4.917 1.00 88.75 124 ARG A CA 1
ATOM 967 C C . ARG A 1 124 ? -14.343 0.758 6.028 1.00 88.75 124 ARG A C 1
ATOM 969 O O . ARG A 1 124 ? -14.798 0.046 6.910 1.00 88.75 124 ARG A O 1
ATOM 976 N N . GLU A 1 125 ? -14.538 2.070 5.963 1.00 92.44 125 GLU A N 1
ATOM 977 C CA . GLU A 1 125 ? -15.341 2.821 6.930 1.00 92.44 125 GLU A CA 1
ATOM 978 C C . GLU A 1 125 ? -16.787 2.318 6.934 1.00 92.44 125 GLU A C 1
ATOM 980 O O . GLU A 1 125 ? -17.338 2.058 7.997 1.00 92.44 125 GLU A O 1
ATOM 985 N N . ALA A 1 126 ? -17.378 2.075 5.759 1.00 91.75 126 ALA A N 1
ATOM 986 C CA . ALA A 1 126 ? -18.711 1.488 5.654 1.00 91.75 126 ALA A CA 1
ATOM 987 C C . ALA A 1 126 ? -18.775 0.082 6.275 1.00 91.75 126 ALA A C 1
ATOM 989 O O . ALA A 1 126 ? -19.691 -0.212 7.042 1.00 91.75 126 ALA A O 1
ATOM 990 N N . ALA A 1 127 ? -17.786 -0.773 5.995 1.00 93.50 127 ALA A N 1
ATOM 991 C CA . ALA A 1 127 ? -17.712 -2.112 6.577 1.00 93.50 127 ALA A CA 1
ATOM 992 C C . ALA A 1 127 ? -17.517 -2.081 8.104 1.00 93.50 127 ALA A C 1
ATOM 994 O O . ALA A 1 127 ? -18.107 -2.891 8.816 1.00 93.50 127 ALA A O 1
ATOM 995 N N . GLU A 1 128 ? -16.717 -1.145 8.615 1.00 93.62 128 GLU A N 1
ATOM 996 C CA . GLU A 1 128 ? -16.484 -0.948 10.046 1.00 93.62 128 GLU A CA 1
ATOM 997 C C . GLU A 1 128 ? -17.739 -0.432 10.755 1.00 93.62 128 GLU A C 1
ATOM 999 O O . GLU A 1 128 ? -18.111 -0.961 11.802 1.00 93.62 128 GLU A O 1
ATOM 1004 N N . CYS A 1 129 ? -18.428 0.551 10.171 1.00 94.56 129 CYS A N 1
ATOM 1005 C CA . CYS A 1 129 ? -19.706 1.048 10.672 1.00 94.56 129 CYS A CA 1
ATOM 1006 C C . CYS A 1 129 ? -20.759 -0.062 10.716 1.00 94.56 129 CYS A C 1
ATOM 1008 O O . CYS A 1 129 ? -21.425 -0.226 11.735 1.00 94.56 129 CYS A O 1
ATOM 1010 N N . GLU A 1 130 ? -20.867 -0.871 9.662 1.00 95.81 130 GLU A N 1
ATOM 1011 C CA . GLU A 1 130 ? -21.812 -1.987 9.618 1.00 95.81 130 GLU A CA 1
ATOM 1012 C C . GLU A 1 130 ? -21.454 -3.088 10.625 1.00 95.81 130 GLU A C 1
ATOM 1014 O O . GLU A 1 130 ? -22.329 -3.637 11.293 1.00 95.81 130 GLU A O 1
ATOM 1019 N N . ALA A 1 131 ? -20.167 -3.404 10.791 1.00 95.94 131 ALA A N 1
ATOM 1020 C CA . ALA A 1 131 ? -19.721 -4.349 11.810 1.00 95.94 131 ALA A CA 1
ATOM 1021 C C . ALA A 1 131 ? -20.036 -3.848 13.227 1.00 95.94 131 ALA A C 1
ATOM 1023 O O . ALA A 1 131 ? -20.549 -4.615 14.041 1.00 95.94 131 ALA A O 1
ATOM 1024 N N . ARG A 1 132 ? -19.789 -2.561 13.508 1.00 94.44 132 ARG A N 1
ATOM 1025 C CA . ARG A 1 132 ? -20.134 -1.929 14.789 1.00 94.44 132 ARG A CA 1
ATOM 1026 C C . ARG A 1 132 ? -21.634 -1.927 15.040 1.00 94.44 132 ARG A C 1
ATOM 1028 O O . ARG A 1 132 ? -22.041 -2.251 16.147 1.00 94.44 132 ARG A O 1
ATOM 1035 N N . ARG A 1 133 ? -22.441 -1.604 14.026 1.00 95.81 133 ARG A N 1
ATOM 1036 C CA . ARG A 1 133 ? -23.904 -1.611 14.122 1.00 95.81 133 ARG A CA 1
ATOM 1037 C C . ARG A 1 133 ? -24.423 -3.011 14.435 1.00 95.81 133 ARG A C 1
ATOM 1039 O O . ARG A 1 133 ? -25.129 -3.176 15.416 1.00 95.81 133 ARG A O 1
ATOM 1046 N N . ARG A 1 134 ? -23.994 -4.034 13.686 1.00 96.94 134 ARG A N 1
ATOM 1047 C CA . ARG A 1 134 ? -24.382 -5.430 13.956 1.00 96.94 134 ARG A CA 1
ATOM 1048 C C . ARG A 1 134 ? -23.956 -5.903 15.343 1.00 96.94 134 ARG A C 1
ATOM 1050 O O . ARG A 1 134 ? -24.707 -6.623 15.987 1.00 96.94 134 ARG A O 1
ATOM 1057 N N . ALA A 1 135 ? -22.763 -5.517 15.797 1.00 95.31 135 ALA A N 1
ATOM 1058 C CA . ALA A 1 135 ? -22.314 -5.834 17.148 1.00 95.31 135 ALA A CA 1
ATOM 1059 C C . ALA A 1 135 ? -23.175 -5.129 18.206 1.00 95.31 135 ALA A C 1
ATOM 1061 O O . ALA A 1 135 ? -23.573 -5.769 19.168 1.00 95.31 135 ALA A O 1
ATOM 1062 N N . ALA A 1 136 ? -23.502 -3.848 18.013 1.00 92.69 136 ALA A N 1
ATOM 1063 C CA . ALA A 1 136 ? -24.378 -3.105 18.915 1.00 92.69 136 ALA A CA 1
ATOM 1064 C C . ALA A 1 136 ? -25.791 -3.708 18.969 1.00 92.69 136 ALA A C 1
ATOM 1066 O O . ALA A 1 136 ? -26.316 -3.902 20.060 1.00 92.69 136 ALA A O 1
ATOM 1067 N N . ASP A 1 137 ? -26.362 -4.073 17.818 1.00 95.25 137 ASP A N 1
ATOM 1068 C CA . ASP A 1 137 ? -27.678 -4.719 17.727 1.00 95.25 137 ASP A CA 1
ATOM 1069 C C . ASP A 1 137 ? -27.682 -6.095 18.413 1.00 95.25 137 ASP A C 1
ATOM 1071 O O . ASP A 1 137 ? -28.661 -6.467 19.054 1.00 95.25 137 ASP A O 1
ATOM 1075 N N . TRP A 1 138 ? -26.585 -6.852 18.293 1.00 96.00 138 TRP A N 1
ATOM 1076 C CA . TRP A 1 138 ? -26.436 -8.158 18.937 1.00 96.00 138 TRP A CA 1
ATOM 1077 C C . TRP A 1 138 ? -26.240 -8.057 20.453 1.00 96.00 138 TRP A C 1
ATOM 1079 O O . TRP A 1 138 ? -26.804 -8.864 21.186 1.00 96.00 138 TRP A O 1
ATOM 1089 N N . VAL A 1 139 ? -25.448 -7.085 20.923 1.00 93.56 139 VAL A N 1
ATOM 1090 C CA . VAL A 1 139 ? -25.238 -6.847 22.362 1.00 93.56 139 VAL A CA 1
ATOM 1091 C C . VAL A 1 139 ? -26.512 -6.309 23.013 1.00 93.56 139 VAL A C 1
ATOM 1093 O O . VAL A 1 139 ? -26.856 -6.727 24.113 1.00 93.56 139 VAL A O 1
ATOM 1096 N N . GLY A 1 140 ? -27.214 -5.391 22.345 1.00 91.56 140 GLY A N 1
ATOM 1097 C CA . GLY A 1 140 ? -28.399 -4.742 22.894 1.00 91.56 140 GLY A CA 1
ATOM 1098 C C . GLY A 1 140 ? -28.111 -3.953 24.177 1.00 91.56 140 GLY A C 1
ATOM 1099 O O . GLY A 1 140 ? -27.005 -3.454 24.399 1.00 91.56 140 GLY A O 1
ATOM 1100 N N . ALA A 1 141 ? -29.137 -3.808 25.017 1.00 90.00 141 ALA A N 1
ATOM 1101 C CA . ALA A 1 141 ? -28.987 -3.228 26.346 1.00 90.00 141 ALA A CA 1
ATOM 1102 C C . ALA A 1 141 ? -28.424 -4.279 27.309 1.00 90.00 141 ALA A C 1
ATOM 1104 O O . ALA A 1 141 ? -28.975 -5.371 27.425 1.00 90.00 141 ALA A O 1
ATOM 1105 N N . LEU A 1 142 ? -27.352 -3.928 28.020 1.00 89.69 142 LEU A N 1
ATOM 1106 C CA . LEU A 1 142 ? -26.746 -4.820 29.003 1.00 89.69 142 LEU A CA 1
ATOM 1107 C C . LEU A 1 142 ? -27.627 -4.916 30.247 1.00 89.69 142 LEU A C 1
ATOM 1109 O O . LEU A 1 142 ? -27.938 -3.904 30.873 1.00 89.69 142 LEU A O 1
ATOM 1113 N N . ALA A 1 143 ? -27.956 -6.134 30.661 1.00 90.38 143 ALA A N 1
ATOM 1114 C CA . ALA A 1 143 ? -28.511 -6.387 31.980 1.00 90.38 143 ALA A CA 1
ATOM 1115 C C . ALA A 1 143 ? -27.466 -6.096 33.070 1.00 90.38 143 ALA A C 1
ATOM 1117 O O . ALA A 1 143 ? -26.258 -6.221 32.858 1.00 90.38 143 ALA A O 1
ATOM 1118 N N . SER A 1 144 ? -27.917 -5.804 34.290 1.00 91.81 144 SER A N 1
ATOM 1119 C CA . SER A 1 144 ? -27.025 -5.468 35.411 1.00 91.81 144 SER A CA 1
ATOM 1120 C C . SER A 1 144 ? -25.993 -6.554 35.702 1.00 91.81 144 SER A C 1
ATOM 1122 O O . SER A 1 144 ? -24.845 -6.253 36.008 1.00 91.81 144 SER A O 1
ATOM 1124 N N . ARG A 1 145 ? -26.354 -7.832 35.526 1.00 93.81 145 ARG A N 1
ATOM 1125 C CA . ARG A 1 145 ? -25.397 -8.943 35.635 1.00 93.81 145 ARG A CA 1
ATOM 1126 C C . ARG A 1 145 ? -24.273 -8.836 34.600 1.00 93.81 145 ARG A C 1
ATOM 1128 O O . ARG A 1 145 ? -23.121 -9.091 34.931 1.00 93.81 145 ARG A O 1
ATOM 1135 N N . GLU A 1 146 ? -24.599 -8.502 33.357 1.00 94.31 146 GLU A N 1
ATOM 1136 C CA . GLU A 1 146 ? -23.630 -8.404 32.260 1.00 94.31 146 GLU A CA 1
ATOM 1137 C C . GLU A 1 146 ? -22.717 -7.197 32.458 1.00 94.31 146 GLU A C 1
ATOM 1139 O O . GLU A 1 146 ? -21.499 -7.327 32.354 1.00 94.31 146 GLU A O 1
ATOM 1144 N N . LEU A 1 147 ? -23.294 -6.056 32.842 1.00 94.00 147 LEU A N 1
ATOM 1145 C CA . LEU A 1 147 ? -22.552 -4.842 33.163 1.00 94.00 147 LEU A CA 1
ATOM 1146 C C . LEU A 1 147 ? -21.586 -5.053 34.340 1.00 94.00 147 LEU A C 1
ATOM 1148 O O . LEU A 1 147 ? -20.426 -4.653 34.255 1.00 94.00 147 LEU A O 1
ATOM 1152 N N . LEU A 1 148 ? -22.020 -5.752 35.396 1.00 94.62 148 LEU A N 1
ATOM 1153 C CA . LEU A 1 148 ? -21.165 -6.104 36.535 1.00 94.62 148 LEU A CA 1
ATOM 1154 C C . LEU A 1 148 ? -20.008 -7.031 36.140 1.00 94.62 148 LEU A C 1
ATOM 1156 O O . LEU A 1 148 ? -18.879 -6.823 36.580 1.00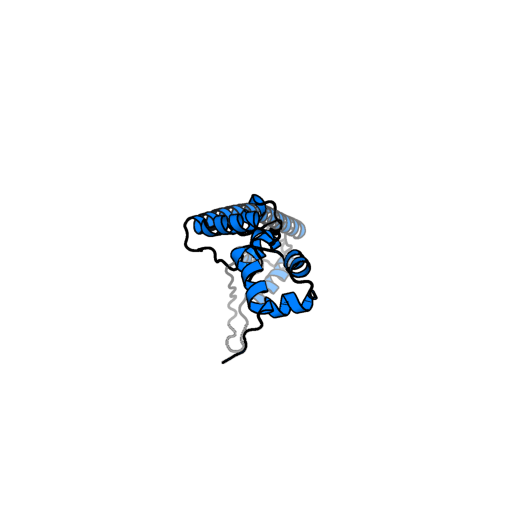 94.62 148 LEU A O 1
ATOM 1160 N N . LEU A 1 149 ? -20.255 -8.032 35.289 1.00 95.12 149 LEU A N 1
ATOM 1161 C CA . LEU A 1 149 ? -19.207 -8.945 34.824 1.00 95.12 149 LEU A CA 1
ATOM 1162 C C . LEU A 1 149 ? -18.190 -8.243 33.918 1.00 95.12 149 LEU A C 1
ATOM 1164 O O . LEU A 1 149 ? -16.985 -8.373 34.133 1.00 95.12 149 LEU A O 1
ATOM 1168 N N . VAL A 1 150 ? -18.661 -7.488 32.921 1.00 95.00 150 VAL A N 1
ATOM 1169 C CA . VAL A 1 150 ? -17.789 -6.754 31.993 1.00 95.00 150 VAL A CA 1
ATOM 1170 C C . VAL A 1 150 ? -16.991 -5.691 32.741 1.00 95.00 150 VAL A C 1
ATOM 1172 O O . VAL A 1 150 ? -15.782 -5.589 32.542 1.00 95.00 150 VAL A O 1
ATOM 1175 N N . GLY A 1 151 ? -17.635 -4.940 33.634 1.00 94.44 151 GLY A N 1
ATOM 1176 C CA . GLY A 1 151 ? -16.979 -3.923 34.448 1.00 94.44 151 GLY A CA 1
ATOM 1177 C C . GLY A 1 151 ? -15.930 -4.495 35.403 1.00 94.44 151 GLY A C 1
ATOM 1178 O O . GLY A 1 151 ? -14.841 -3.934 35.510 1.00 94.44 151 GLY A O 1
ATOM 1179 N N . ALA A 1 152 ? -16.184 -5.660 36.012 1.00 93.88 152 ALA A N 1
ATOM 1180 C CA . ALA A 1 152 ? -15.189 -6.351 36.832 1.00 93.88 152 ALA A CA 1
ATOM 1181 C C . ALA A 1 152 ? -13.958 -6.769 36.011 1.00 93.88 152 ALA A C 1
ATOM 1183 O O . ALA A 1 152 ? -12.827 -6.542 36.439 1.00 93.88 152 ALA A O 1
ATOM 1184 N N . VAL A 1 153 ? -14.157 -7.330 34.812 1.00 95.25 153 VAL A N 1
ATOM 1185 C CA . VAL A 1 153 ? -13.051 -7.664 33.896 1.00 95.25 153 VAL A CA 1
ATOM 1186 C C . VAL A 1 153 ? -12.287 -6.412 33.477 1.00 95.25 153 VAL A C 1
ATOM 1188 O O . VAL A 1 153 ? -11.058 -6.395 33.531 1.00 95.25 153 VAL A O 1
ATOM 1191 N N . LEU A 1 154 ? -13.004 -5.347 33.128 1.00 94.50 154 LEU A N 1
ATOM 1192 C CA . LEU A 1 154 ? -12.417 -4.072 32.741 1.00 94.50 154 LEU A CA 1
ATOM 1193 C C . LEU A 1 154 ? -11.561 -3.474 33.872 1.00 94.50 154 LEU A C 1
ATOM 1195 O O . LEU A 1 154 ? -10.430 -3.054 33.628 1.00 94.50 154 LEU A O 1
ATOM 1199 N N . TYR A 1 155 ? -12.045 -3.511 35.117 1.00 93.06 155 TYR A N 1
ATOM 1200 C CA . TYR A 1 155 ? -11.275 -3.083 36.285 1.00 93.06 155 TYR A CA 1
ATOM 1201 C C . TYR A 1 155 ? -10.047 -3.965 36.534 1.00 93.06 155 TYR A C 1
ATOM 1203 O O . TYR A 1 155 ? -8.986 -3.456 36.877 1.00 93.06 155 TYR A O 1
ATOM 1211 N N . MET A 1 156 ? -10.138 -5.280 36.324 1.00 91.38 156 MET A N 1
ATOM 1212 C CA . MET A 1 156 ? -8.965 -6.155 36.445 1.00 91.38 156 MET A CA 1
ATOM 1213 C C . MET A 1 156 ? -7.864 -5.813 35.427 1.00 91.38 156 MET A C 1
ATOM 1215 O O . MET A 1 156 ? -6.682 -5.992 35.729 1.00 91.38 156 MET A O 1
ATOM 1219 N N . CYS A 1 157 ? -8.235 -5.338 34.234 1.00 91.88 157 CYS A N 1
ATOM 1220 C CA . CYS A 1 157 ? -7.292 -4.972 33.177 1.00 91.88 157 CYS A CA 1
ATOM 1221 C C . CYS A 1 157 ? -6.668 -3.582 33.378 1.00 91.88 157 CYS A C 1
ATOM 1223 O O . CYS A 1 157 ? -5.456 -3.437 33.238 1.00 91.88 157 CYS A O 1
ATOM 1225 N N . GLU A 1 158 ? -7.485 -2.581 33.705 1.00 93.38 158 GLU A N 1
ATOM 1226 C CA . GLU A 1 158 ? -7.113 -1.153 33.656 1.00 93.38 158 GLU A CA 1
ATOM 1227 C C . GLU A 1 158 ? -7.141 -0.467 35.039 1.00 93.38 158 GLU A C 1
ATOM 1229 O O . GLU A 1 158 ? -6.831 0.720 35.173 1.00 93.38 158 GLU A O 1
ATOM 1234 N N . GLY A 1 159 ? -7.562 -1.191 36.076 1.00 89.69 159 GLY A N 1
ATOM 1235 C CA . GLY A 1 159 ? -7.668 -0.702 37.445 1.00 89.69 159 GLY A CA 1
ATOM 1236 C C . GLY A 1 159 ? -6.399 -0.903 38.269 1.00 89.69 159 GLY A C 1
ATOM 1237 O O . GLY A 1 159 ? -5.451 -1.602 37.893 1.00 89.69 159 GLY A O 1
ATOM 1238 N N . THR A 1 160 ? -6.374 -0.286 39.447 1.00 85.56 160 THR A N 1
ATOM 1239 C CA . THR A 1 160 ? -5.264 -0.435 40.386 1.00 85.56 160 THR A CA 1
ATOM 1240 C C . THR A 1 160 ? -5.247 -1.813 41.042 1.00 85.56 160 THR A C 1
ATOM 1242 O O . THR A 1 160 ? -6.229 -2.296 41.604 1.00 85.56 160 THR A O 1
ATOM 1245 N N . LYS A 1 161 ? -4.068 -2.445 41.030 1.00 76.44 161 LYS A N 1
ATOM 1246 C CA . LYS A 1 161 ? -3.815 -3.681 41.779 1.00 76.44 161 LYS A CA 1
ATOM 1247 C C . LYS A 1 161 ? -3.542 -3.356 43.242 1.00 76.44 161 LYS A C 1
ATOM 1249 O O . LYS A 1 161 ? -2.647 -2.56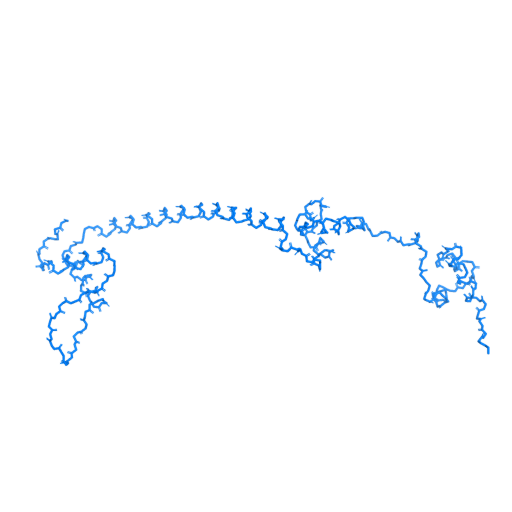1 43.538 1.00 76.44 161 LYS A O 1
ATOM 1254 N N . SER A 1 162 ? -4.235 -4.035 44.148 1.00 70.12 162 SER A N 1
ATOM 1255 C CA . SER A 1 162 ? -3.909 -3.993 45.573 1.00 70.12 162 SER A CA 1
ATOM 1256 C C . SER A 1 162 ? -2.500 -4.546 45.806 1.00 70.12 162 SER A C 1
ATOM 1258 O O . SER A 1 162 ? -2.122 -5.577 45.245 1.00 70.12 162 SER A O 1
ATOM 1260 N N . ARG A 1 163 ? -1.703 -3.860 46.632 1.00 67.75 163 ARG A N 1
ATOM 1261 C CA . ARG A 1 163 ? -0.371 -4.324 47.049 1.00 67.75 163 ARG A CA 1
ATOM 1262 C C . ARG A 1 163 ? -0.372 -4.557 48.561 1.00 67.75 163 ARG A C 1
ATOM 1264 O O . ARG A 1 163 ? -0.879 -3.693 49.271 1.00 67.75 163 ARG A O 1
ATOM 1271 N N . PRO A 1 164 ? 0.253 -5.635 49.075 1.00 69.75 164 PRO A N 1
ATOM 1272 C CA . PRO A 1 164 ? 0.275 -5.924 50.514 1.00 69.75 164 PRO A CA 1
ATOM 1273 C C . PRO A 1 164 ? 0.793 -4.761 51.377 1.00 69.75 164 PRO A C 1
ATOM 1275 O O . PRO A 1 164 ? 0.328 -4.557 52.489 1.00 69.75 164 PRO A O 1
ATOM 1278 N N . ALA A 1 165 ? 1.728 -3.971 50.839 1.00 70.94 165 ALA A N 1
ATOM 1279 C CA . ALA A 1 165 ? 2.342 -2.830 51.520 1.00 70.94 165 ALA A CA 1
ATOM 1280 C C . ALA A 1 165 ? 1.489 -1.543 51.525 1.00 70.94 165 ALA A C 1
ATOM 1282 O O . ALA A 1 165 ? 1.870 -0.568 52.165 1.00 70.94 165 ALA A O 1
ATOM 1283 N N . ASN A 1 166 ? 0.369 -1.501 50.797 1.00 62.38 166 ASN A N 1
ATOM 1284 C CA . ASN A 1 166 ? -0.541 -0.358 50.779 1.00 62.38 166 ASN A CA 1
ATOM 1285 C C . ASN A 1 166 ? -1.993 -0.860 50.688 1.00 62.38 166 ASN A C 1
ATOM 1287 O O . ASN A 1 166 ? -2.514 -1.006 49.581 1.00 62.38 166 ASN A O 1
ATOM 1291 N N . PRO A 1 167 ? -2.649 -1.128 51.831 1.00 64.06 167 PRO A N 1
ATOM 1292 C CA . PRO A 1 167 ? -4.012 -1.652 51.877 1.00 64.06 167 PRO A CA 1
ATOM 1293 C C . PRO A 1 167 ? -5.086 -0.589 51.582 1.00 64.06 167 PRO A C 1
ATOM 1295 O O . PRO A 1 167 ? -6.252 -0.803 51.902 1.00 64.06 167 PRO A O 1
ATOM 1298 N N . ARG A 1 168 ? -4.727 0.572 51.010 1.00 59.59 168 ARG A N 1
ATOM 1299 C CA . ARG A 1 168 ? -5.711 1.584 50.607 1.00 59.59 168 ARG A CA 1
ATOM 1300 C C . ARG A 1 168 ? -6.641 1.020 49.534 1.00 59.59 168 ARG A C 1
ATOM 1302 O O . ARG A 1 168 ? -6.188 0.474 48.529 1.00 59.59 168 ARG A O 1
ATOM 1309 N N . TYR A 1 169 ? -7.939 1.198 49.757 1.00 65.88 169 TYR A N 1
ATOM 1310 C CA . TYR A 1 169 ? -9.027 0.779 48.872 1.00 65.88 169 TYR A CA 1
ATOM 1311 C C . TYR A 1 169 ? -9.401 1.884 47.873 1.00 65.88 169 TYR A C 1
ATOM 1313 O O . TYR A 1 169 ? -10.578 2.114 47.605 1.00 65.88 169 TYR A O 1
ATOM 1321 N N . ASP A 1 170 ? -8.407 2.598 47.340 1.00 75.06 170 ASP A N 1
ATOM 1322 C CA . ASP A 1 170 ? -8.662 3.662 46.371 1.00 75.06 170 ASP A CA 1
ATOM 1323 C C . ASP A 1 170 ? -9.024 3.026 45.024 1.00 75.06 170 ASP A C 1
ATOM 1325 O O . ASP A 1 170 ? -8.174 2.444 44.338 1.00 75.06 170 ASP A O 1
ATOM 1329 N N . LEU A 1 171 ? -10.299 3.131 44.644 1.00 82.56 171 LEU A N 1
ATOM 1330 C CA . LEU A 1 171 ? -10.790 2.679 43.348 1.00 82.56 171 LEU A CA 1
ATOM 1331 C C . LEU A 1 171 ? -10.262 3.622 42.263 1.00 82.56 171 LEU A C 1
ATOM 1333 O O . LEU A 1 171 ? -10.811 4.698 42.037 1.00 82.56 171 LEU A O 1
ATOM 1337 N N . THR A 1 172 ? -9.180 3.224 41.599 1.00 89.12 172 THR A N 1
ATOM 1338 C CA . THR A 1 172 ? -8.574 4.011 40.522 1.00 89.12 172 THR A CA 1
ATOM 1339 C C . THR A 1 172 ? -8.683 3.251 39.212 1.00 89.12 172 THR A C 1
ATOM 1341 O O . THR A 1 172 ? -8.250 2.105 39.107 1.00 89.12 172 THR A O 1
ATOM 1344 N N . PHE A 1 173 ? -9.233 3.917 38.204 1.00 92.00 173 PHE A N 1
ATOM 1345 C CA . PHE A 1 173 ? -9.354 3.424 36.838 1.00 92.00 173 PHE A CA 1
ATOM 1346 C C . PHE A 1 173 ? -8.749 4.459 35.893 1.00 92.00 173 PHE A C 1
ATOM 1348 O O . PHE A 1 173 ? -9.081 5.640 35.984 1.00 92.00 173 PHE A O 1
ATOM 1355 N N . THR A 1 174 ? -7.825 4.051 35.021 1.00 91.56 174 THR A N 1
ATOM 1356 C CA . THR A 1 174 ? -7.126 4.971 34.109 1.00 91.56 174 THR A CA 1
ATOM 1357 C C . THR A 1 174 ? -7.251 4.479 32.679 1.00 91.56 174 THR A C 1
ATOM 1359 O O . THR A 1 174 ? -6.645 3.481 32.315 1.00 91.56 174 THR A O 1
ATOM 1362 N N . ASN A 1 175 ? -8.003 5.202 31.851 1.00 93.94 175 ASN A N 1
ATOM 1363 C CA . ASN A 1 175 ? -8.106 4.914 30.426 1.00 93.94 175 ASN A CA 1
ATOM 1364 C C . ASN A 1 175 ? -8.407 6.199 29.637 1.00 93.94 175 ASN A C 1
ATOM 1366 O O . ASN A 1 175 ? -9.151 7.057 30.107 1.00 93.94 175 ASN A O 1
ATOM 1370 N N . SER A 1 176 ? -7.842 6.347 28.436 1.00 94.56 176 SER A N 1
ATOM 1371 C CA . SER A 1 176 ? -8.068 7.534 27.590 1.00 94.56 176 SER A CA 1
ATOM 1372 C C . SER A 1 176 ? -9.352 7.463 26.752 1.00 94.56 176 SER A C 1
ATOM 1374 O O . SER A 1 176 ? -9.750 8.458 26.149 1.00 94.56 176 SER A O 1
ATOM 1376 N N . GLY A 1 177 ? -9.998 6.298 26.665 1.00 95.31 177 GLY A N 1
ATOM 1377 C CA . GLY A 1 177 ? -11.223 6.107 25.897 1.00 95.31 177 GLY A CA 1
ATOM 1378 C C . GLY A 1 177 ? -12.464 6.518 26.685 1.00 95.31 177 GLY A C 1
ATOM 1379 O O . GLY A 1 177 ? -12.868 5.811 27.603 1.00 95.31 177 GLY A O 1
ATOM 1380 N N . ILE A 1 178 ? -13.131 7.601 26.272 1.00 94.56 178 ILE A N 1
ATOM 1381 C CA . ILE A 1 178 ? -14.324 8.127 26.964 1.00 94.56 178 ILE A CA 1
ATOM 1382 C C . ILE A 1 178 ? -15.426 7.073 27.166 1.00 94.56 178 ILE A C 1
ATOM 1384 O O . ILE A 1 178 ? -15.957 6.950 28.261 1.00 94.56 178 ILE A O 1
ATOM 1388 N N . ARG A 1 179 ? -15.688 6.224 26.163 1.00 92.50 179 ARG A N 1
ATOM 1389 C CA . ARG A 1 179 ? -16.703 5.157 26.251 1.00 92.50 179 ARG A CA 1
ATOM 1390 C C . ARG A 1 179 ? -16.362 4.078 27.287 1.00 92.50 179 ARG A C 1
ATOM 1392 O O . ARG A 1 179 ? -17.265 3.483 27.864 1.00 92.50 179 ARG A O 1
ATOM 1399 N N . LEU A 1 180 ? -15.073 3.806 27.512 1.00 94.50 180 LEU A N 1
ATOM 1400 C CA . LEU A 1 180 ? -14.622 2.863 28.545 1.00 94.50 180 LEU A CA 1
ATOM 1401 C C . LEU A 1 180 ? -14.777 3.477 29.935 1.00 94.50 180 LEU A C 1
ATOM 1403 O O . LEU A 1 180 ? -15.199 2.786 30.857 1.00 94.50 180 LEU A O 1
ATOM 1407 N N . VAL A 1 181 ? -14.488 4.774 30.068 1.00 94.94 181 VAL A N 1
ATOM 1408 C CA . VAL A 1 181 ? -14.716 5.523 31.311 1.00 94.94 181 VAL A CA 1
ATOM 1409 C C . VAL A 1 181 ? -16.209 5.568 31.648 1.00 94.94 181 VAL A C 1
ATOM 1411 O O . VAL A 1 181 ? -16.578 5.245 32.770 1.00 94.94 181 VAL A O 1
ATOM 1414 N N . GLU A 1 182 ? -17.079 5.876 30.683 1.00 94.31 182 GLU A N 1
ATOM 1415 C CA . GLU A 1 182 ? -18.541 5.854 30.863 1.00 94.31 182 GLU A CA 1
ATOM 1416 C C . GLU A 1 182 ? -19.053 4.469 31.285 1.00 94.31 182 GLU A C 1
ATOM 1418 O O . GLU A 1 182 ? -19.851 4.357 32.215 1.00 94.31 182 GLU A O 1
ATOM 1423 N N . LEU A 1 183 ? -18.569 3.403 30.635 1.00 94.44 183 LEU A N 1
ATOM 1424 C CA . LEU A 1 183 ? -18.918 2.029 30.998 1.00 94.44 183 LEU A CA 1
ATOM 1425 C C . LEU A 1 183 ? -18.464 1.687 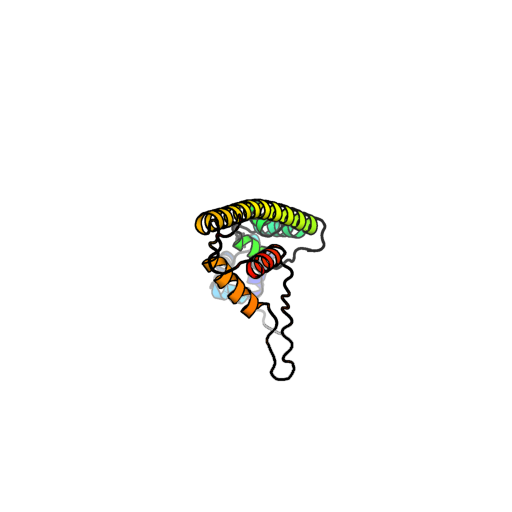32.423 1.00 94.44 183 LEU A C 1
ATOM 1427 O O . LEU A 1 183 ? -19.201 1.037 33.161 1.00 94.44 183 LEU A O 1
ATOM 1431 N N . PHE A 1 184 ? -17.270 2.139 32.813 1.00 95.12 184 PHE A N 1
ATOM 1432 C CA . PHE A 1 184 ? -16.746 1.939 34.158 1.00 95.12 184 PHE A CA 1
ATOM 1433 C C . PHE A 1 184 ? -17.565 2.695 35.216 1.00 95.12 184 PHE A C 1
ATOM 1435 O O . PHE A 1 184 ? -17.877 2.122 36.255 1.00 95.12 184 PHE A O 1
ATOM 1442 N N . VAL A 1 185 ? -17.981 3.936 34.944 1.00 94.44 185 VAL A N 1
ATOM 1443 C CA . VAL A 1 185 ? -18.877 4.691 35.840 1.00 94.44 185 VAL A CA 1
ATOM 1444 C C . VAL A 1 185 ? -20.209 3.958 36.008 1.00 94.44 185 VAL A C 1
ATOM 1446 O O . VAL A 1 185 ? -20.600 3.669 37.137 1.00 94.44 185 VAL A O 1
ATOM 1449 N N . ARG A 1 186 ? -20.845 3.544 34.902 1.00 94.25 186 ARG A N 1
ATOM 1450 C CA . ARG A 1 186 ? -22.087 2.750 34.940 1.00 94.25 186 ARG A CA 1
ATOM 1451 C C . ARG A 1 186 ? -21.915 1.462 35.747 1.00 94.25 186 ARG A C 1
ATOM 1453 O O . ARG A 1 186 ? -22.798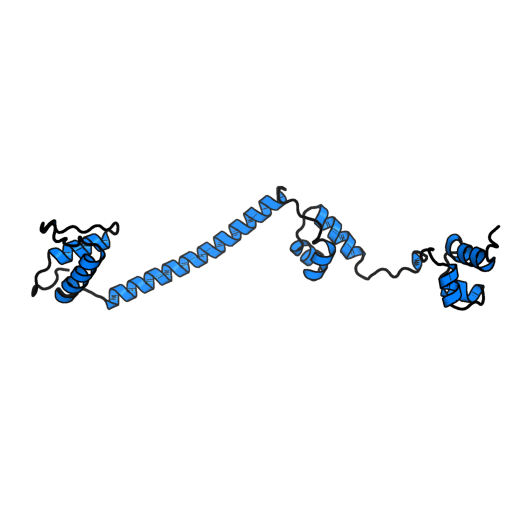 1.093 36.515 1.00 94.25 186 ARG A O 1
ATOM 1460 N N . PHE A 1 187 ? -20.778 0.783 35.601 1.00 94.69 187 PHE A N 1
ATOM 1461 C CA . PHE A 1 187 ? -20.440 -0.396 36.395 1.00 94.69 187 PHE A CA 1
ATOM 1462 C C . PHE A 1 187 ? -20.404 -0.100 37.901 1.00 94.69 187 PHE A C 1
ATOM 1464 O O . PHE A 1 187 ? -21.019 -0.838 38.666 1.00 94.69 187 PHE A O 1
ATOM 1471 N N . VAL A 1 188 ? -19.724 0.971 38.322 1.00 93.25 188 VAL A N 1
ATOM 1472 C CA . VAL A 1 188 ? -19.601 1.352 39.741 1.00 93.25 188 VAL A CA 1
ATOM 1473 C C . VAL A 1 188 ? -20.951 1.746 40.349 1.00 93.25 188 VAL A C 1
ATOM 1475 O O . VAL A 1 188 ? -21.193 1.492 41.527 1.00 93.25 188 VAL A O 1
ATOM 1478 N N . GLU A 1 189 ? -21.839 2.337 39.553 1.00 92.75 189 GLU A N 1
ATOM 1479 C CA . GLU A 1 189 ? -23.180 2.748 39.986 1.00 92.75 189 GLU A CA 1
ATOM 1480 C C . GLU A 1 189 ? -24.189 1.588 40.041 1.00 92.75 189 GLU A C 1
ATOM 1482 O O . GLU A 1 189 ? -25.191 1.677 40.750 1.00 92.75 189 GLU A O 1
ATOM 1487 N N . THR A 1 190 ? -23.935 0.492 39.322 1.00 93.06 190 THR A N 1
ATOM 1488 C CA . THR A 1 190 ? -24.875 -0.630 39.197 1.00 93.06 190 THR A CA 1
ATOM 1489 C C . THR A 1 190 ? -24.881 -1.510 40.442 1.00 93.06 190 THR A C 1
ATOM 1491 O O . THR A 1 190 ? -23.838 -2.001 40.876 1.00 93.06 190 THR A O 1
ATOM 1494 N N . ARG A 1 191 ? -26.072 -1.816 40.974 1.00 87.81 191 ARG A N 1
ATOM 1495 C CA . ARG A 1 191 ? -26.232 -2.807 42.049 1.00 87.81 191 ARG A CA 1
ATOM 1496 C C . ARG A 1 191 ? -26.725 -4.164 41.539 1.00 87.81 191 ARG A C 1
ATOM 1498 O O . ARG A 1 191 ? -27.490 -4.232 40.573 1.00 87.81 191 ARG A O 1
ATOM 1505 N N . PRO A 1 192 ? -26.348 -5.274 42.201 1.00 81.19 192 PRO A N 1
ATOM 1506 C CA . PRO A 1 192 ? -26.925 -6.581 41.907 1.00 81.19 192 PRO A CA 1
ATOM 1507 C C . PRO A 1 192 ? -28.451 -6.561 42.093 1.00 81.19 192 PRO A C 1
ATOM 1509 O O . PRO A 1 192 ? -28.936 -6.208 43.163 1.00 81.19 192 PRO A O 1
ATOM 1512 N N . GLY A 1 193 ? -29.203 -6.968 41.068 1.00 71.38 193 GLY A N 1
ATOM 1513 C CA . GLY A 1 193 ? -30.665 -7.106 41.136 1.00 71.38 193 GLY A CA 1
ATOM 1514 C C . GLY A 1 193 ? -31.483 -5.878 40.719 1.00 71.38 193 GLY A C 1
ATOM 1515 O O . GLY A 1 193 ? -32.697 -6.001 40.588 1.00 71.38 193 GLY A O 1
ATOM 1516 N N . GLU A 1 194 ? -30.860 -4.728 40.450 1.00 66.12 194 GLU A N 1
ATOM 1517 C CA . GLU A 1 194 ? -31.536 -3.602 39.788 1.00 66.12 194 GLU A CA 1
ATOM 1518 C C . GLU A 1 194 ? -31.658 -3.877 38.279 1.00 66.12 194 GLU A C 1
ATOM 1520 O O . GLU A 1 194 ? -30.820 -4.575 37.709 1.00 66.12 194 GLU A O 1
ATOM 1525 N N . ALA A 1 195 ? -32.691 -3.362 37.608 1.00 58.38 195 ALA A N 1
ATOM 1526 C CA . ALA A 1 195 ? -32.722 -3.337 36.145 1.00 58.38 195 ALA A CA 1
ATOM 1527 C C . ALA A 1 195 ? -31.787 -2.219 35.662 1.00 58.38 195 ALA A C 1
ATOM 1529 O O . ALA A 1 195 ? -31.873 -1.100 36.165 1.00 58.38 195 ALA A O 1
ATOM 1530 N N . ALA A 1 196 ? -30.887 -2.514 34.721 1.00 55.69 196 ALA A N 1
ATOM 1531 C CA . ALA A 1 196 ? -29.940 -1.526 34.213 1.00 55.69 196 ALA A CA 1
ATOM 1532 C C . ALA A 1 196 ? -30.711 -0.342 33.609 1.00 55.69 196 ALA A C 1
ATOM 1534 O O . ALA A 1 196 ? -31.524 -0.525 32.700 1.00 55.69 196 ALA A O 1
ATOM 1535 N N . MET A 1 197 ? -30.493 0.861 34.143 1.00 55.09 197 MET A N 1
ATOM 1536 C CA . MET A 1 197 ? -31.098 2.070 33.591 1.00 55.09 197 MET A CA 1
ATOM 1537 C C . MET A 1 197 ? -30.521 2.327 32.191 1.00 55.09 197 MET A C 1
ATOM 1539 O O . MET A 1 197 ? -29.301 2.312 32.011 1.00 55.09 197 MET A O 1
ATOM 1543 N N . SER A 1 198 ? -31.422 2.520 31.221 1.00 53.53 198 SER A N 1
ATOM 1544 C CA . SER A 1 198 ? -31.135 2.797 29.802 1.00 53.53 198 SER A CA 1
ATOM 1545 C C . SER A 1 198 ? -30.175 3.978 29.622 1.00 53.53 198 SER A C 1
ATOM 1547 O O . SER A 1 198 ? -30.484 5.060 30.158 1.00 53.53 198 SER A O 1
#

pLDDT: mean 86.19, std 10.87, range [40.59, 96.94]

InterPro domains:
  IPR009057 Homedomain-like superfamily [SSF46689] (50-90)

Organism: NCBI:txid307120

Solvent-accessible surface area (backbone atoms only — not comparable to full-atom values): 11843 Å² total; per-residue (Å²): 131,86,82,72,55,67,67,38,56,48,54,44,46,42,38,70,77,67,49,44,51,74,68,53,50,26,67,75,69,75,50,56,68,68,55,52,52,63,53,41,64,93,58,81,80,40,73,88,75,53,76,77,59,99,50,54,67,62,49,54,50,45,48,54,44,41,74,77,60,49,49,50,64,58,44,9,65,74,69,75,43,58,54,70,58,36,33,73,72,42,61,89,58,79,69,67,71,83,40,69,70,42,49,51,50,51,50,53,54,48,52,54,48,50,54,56,47,49,59,50,45,55,54,49,52,52,51,50,53,51,52,50,49,54,49,49,66,70,60,57,81,63,47,35,70,54,39,48,52,54,30,51,53,50,42,71,74,46,31,68,78,83,44,94,93,48,82,71,84,74,89,46,75,68,73,93,50,65,69,59,51,54,49,44,52,54,28,74,73,57,52,93,88,50,79,54,81,130